Protein AF-A0A534PRB5-F1 (afdb_monomer_lite)

Radius of gyration: 43.29 Å; chains: 1; bounding box: 146×114×79 Å

Foldseek 3Di:
DDDDDDDDDDDDDDDDDDDDDDDDDPPDPPPPPPPPPVPVVVVVVPPPDDDDDDDDDDDDDDDDDDDDDDDDDDDDDDDDDDDDDDDDDDDDDDDDDYDDDDDDDDDDDPPPPPPPDPDDDDPVNVVVVVVVVVVVVVVVVVVVVVVVLVVVVVVVVVVQVQVQVQVQVQVLPDDQPPPVQDADPAADEALDPCDPVNVVVQAQDQAQAGPAAFCEKCAQLHDRYPHYNVQPPDNPTDDAQAQPVDDNNPRRQKMKTKGWHFYDNPPPPHGQWIKMKIWIWGQDVPRGIDIDIDIDIHGDPVVVPPD

pLDDT: mean 71.43, std 24.73, range [31.5, 97.88]

Structure (mmCIF, N/CA/C/O backbone):
data_AF-A0A534PRB5-F1
#
_entry.id   AF-A0A534PRB5-F1
#
loop_
_atom_site.group_PDB
_atom_site.id
_atom_site.type_symbol
_atom_site.label_atom_id
_atom_site.label_alt_id
_atom_site.label_comp_id
_atom_site.label_asym_id
_atom_site.label_entity_id
_atom_site.label_seq_id
_atom_site.pdbx_PDB_ins_code
_atom_site.Cartn_x
_atom_site.Cartn_y
_atom_site.Cartn_z
_atom_site.occupancy
_atom_site.B_iso_or_equiv
_atom_site.auth_seq_id
_atom_site.auth_comp_id
_atom_site.auth_asym_id
_atom_site.auth_atom_id
_atom_site.pdbx_PDB_model_num
ATOM 1 N N . MET A 1 1 ? 84.343 -44.669 -4.574 1.00 40.84 1 MET A N 1
ATOM 2 C CA . MET A 1 1 ? 85.413 -44.118 -5.435 1.00 40.84 1 MET A CA 1
ATOM 3 C C . MET A 1 1 ? 84.751 -42.981 -6.201 1.00 40.84 1 MET A C 1
ATOM 5 O O . MET A 1 1 ? 83.870 -43.270 -6.987 1.00 40.84 1 MET A O 1
ATOM 9 N N . GLY A 1 2 ? 84.822 -41.725 -5.754 1.00 37.50 2 GLY A N 1
ATOM 10 C CA . GLY A 1 2 ? 86.007 -40.855 -5.806 1.00 37.50 2 GLY A CA 1
ATOM 11 C C . GLY A 1 2 ? 86.160 -40.322 -7.241 1.00 37.50 2 GLY A C 1
ATOM 12 O O . GLY A 1 2 ? 86.054 -41.113 -8.161 1.00 37.50 2 GLY A O 1
ATOM 13 N N . ASN A 1 3 ? 86.429 -39.057 -7.542 1.00 40.78 3 ASN A N 1
ATOM 14 C CA . ASN A 1 3 ? 86.633 -37.830 -6.776 1.00 40.78 3 ASN A CA 1
ATOM 15 C C . ASN A 1 3 ? 86.879 -36.710 -7.825 1.00 40.78 3 ASN A C 1
ATOM 17 O O . ASN A 1 3 ? 87.288 -37.031 -8.938 1.00 40.78 3 ASN A O 1
ATOM 21 N N . GLY A 1 4 ? 86.773 -35.433 -7.437 1.00 38.66 4 GLY A N 1
ATOM 22 C CA . GLY A 1 4 ? 87.571 -34.334 -8.027 1.00 38.66 4 GLY A CA 1
ATOM 23 C C . GLY A 1 4 ? 86.819 -33.361 -8.953 1.00 38.66 4 GLY A C 1
ATOM 24 O O . GLY A 1 4 ? 86.456 -33.760 -10.050 1.00 38.66 4 GLY A O 1
ATOM 25 N N . ALA A 1 5 ? 86.438 -32.136 -8.542 1.00 44.56 5 ALA A N 1
ATOM 26 C CA . ALA A 1 5 ? 87.239 -30.955 -8.111 1.00 44.56 5 ALA A CA 1
ATOM 27 C C . ALA A 1 5 ? 87.803 -30.168 -9.321 1.00 44.56 5 ALA A C 1
ATOM 29 O O . ALA A 1 5 ? 88.123 -30.784 -10.325 1.00 44.56 5 ALA A O 1
ATOM 30 N N . ALA A 1 6 ? 87.969 -28.840 -9.370 1.00 42.41 6 ALA A N 1
ATOM 31 C CA . ALA A 1 6 ? 87.966 -27.683 -8.452 1.00 42.41 6 ALA A CA 1
ATOM 32 C C . ALA A 1 6 ? 87.686 -26.419 -9.335 1.00 42.41 6 ALA A C 1
ATOM 34 O O . ALA A 1 6 ? 87.624 -26.567 -10.550 1.00 42.41 6 ALA A O 1
ATOM 35 N N . ALA A 1 7 ? 87.488 -25.164 -8.908 1.00 39.62 7 ALA A N 1
ATOM 36 C CA . ALA A 1 7 ? 88.070 -24.315 -7.855 1.00 39.62 7 ALA A CA 1
ATOM 37 C C . ALA A 1 7 ? 87.118 -23.094 -7.640 1.00 39.62 7 ALA A C 1
ATOM 39 O O . ALA A 1 7 ? 86.468 -22.679 -8.594 1.00 39.62 7 ALA A O 1
ATOM 40 N N . ALA A 1 8 ? 86.813 -22.585 -6.433 1.00 40.75 8 ALA A N 1
ATOM 41 C CA . ALA A 1 8 ? 87.638 -21.810 -5.477 1.00 40.75 8 ALA A CA 1
ATOM 42 C C . ALA A 1 8 ? 88.211 -20.513 -6.115 1.00 40.75 8 ALA A C 1
ATOM 44 O O . ALA A 1 8 ? 88.755 -20.581 -7.205 1.00 40.75 8 ALA A O 1
ATOM 45 N N . ALA A 1 9 ? 88.162 -19.302 -5.544 1.00 38.66 9 ALA A N 1
ATOM 46 C CA . ALA A 1 9 ? 88.062 -18.859 -4.153 1.00 38.66 9 ALA A CA 1
ATOM 47 C C . ALA A 1 9 ? 87.754 -17.330 -4.113 1.00 38.66 9 ALA A C 1
ATOM 49 O O . ALA A 1 9 ? 88.022 -16.642 -5.094 1.00 38.66 9 ALA A O 1
ATOM 50 N N . LEU A 1 10 ? 87.092 -16.790 -3.078 1.00 37.06 10 LEU A N 1
ATOM 51 C CA . LEU A 1 10 ? 87.603 -15.855 -2.031 1.00 37.06 10 LEU A CA 1
ATOM 52 C C . LEU A 1 10 ? 86.533 -14.743 -1.897 1.00 37.06 10 LEU A C 1
ATOM 54 O O . LEU A 1 10 ? 86.002 -14.321 -2.912 1.00 37.06 10 LEU A O 1
ATOM 58 N N . GLY A 1 11 ? 86.120 -14.189 -0.760 1.00 33.03 11 GLY A N 1
ATOM 59 C CA . GLY A 1 11 ? 86.486 -14.285 0.647 1.00 33.03 11 GLY A CA 1
ATOM 60 C C . GLY A 1 11 ? 85.624 -13.248 1.404 1.00 33.03 11 GLY A C 1
ATOM 61 O O . GLY A 1 11 ? 85.372 -12.161 0.895 1.00 33.03 11 GLY A O 1
ATOM 62 N N . ASN A 1 12 ? 85.124 -13.651 2.572 1.00 41.66 12 ASN A N 1
ATOM 63 C CA . ASN A 1 12 ? 84.322 -12.935 3.593 1.00 41.66 12 ASN A CA 1
ATOM 64 C C . ASN A 1 12 ? 85.193 -11.839 4.312 1.00 41.66 12 ASN A C 1
ATOM 66 O O . ASN A 1 12 ? 86.354 -11.748 3.906 1.00 41.66 12 ASN A O 1
ATOM 70 N N . PRO A 1 13 ? 84.820 -11.098 5.402 1.00 56.91 13 PRO A N 1
ATOM 71 C CA . PRO A 1 13 ? 83.629 -11.159 6.280 1.00 56.91 13 PRO A CA 1
ATOM 72 C C . PRO A 1 13 ? 83.156 -9.811 6.941 1.00 56.91 13 PRO A C 1
ATOM 74 O O . PRO A 1 13 ? 83.664 -8.736 6.647 1.00 56.91 13 PRO A O 1
ATOM 77 N N . ASP A 1 14 ? 82.210 -9.935 7.891 1.00 35.91 14 ASP A N 1
ATOM 78 C CA . ASP A 1 14 ? 81.933 -9.078 9.074 1.00 35.91 14 ASP A CA 1
ATOM 79 C C . ASP A 1 14 ? 81.291 -7.679 8.886 1.00 35.91 14 ASP A C 1
ATOM 81 O O . ASP A 1 14 ? 81.707 -6.868 8.077 1.00 35.91 14 ASP A O 1
ATOM 85 N N . GLY A 1 15 ? 80.278 -7.249 9.647 1.00 34.03 15 GLY A N 1
ATOM 86 C CA . GLY A 1 15 ? 79.607 -7.844 10.794 1.00 34.03 15 GLY A CA 1
ATOM 87 C C . GLY A 1 15 ? 78.506 -6.926 11.363 1.00 34.03 15 GLY A C 1
ATOM 88 O O . GLY A 1 15 ? 78.489 -5.720 11.143 1.00 34.03 15 GLY A O 1
ATOM 89 N N . LEU A 1 16 ? 77.600 -7.555 12.121 1.00 38.25 16 LEU A N 1
ATOM 90 C CA . LEU A 1 16 ? 76.878 -7.053 13.304 1.00 38.25 16 LEU A CA 1
ATOM 91 C C . LEU A 1 16 ? 76.092 -5.722 13.223 1.00 38.25 16 LEU A C 1
ATOM 93 O O . LEU A 1 16 ? 76.673 -4.642 13.287 1.00 38.25 16 LEU A O 1
ATOM 97 N N . ARG A 1 17 ? 74.751 -5.818 13.339 1.00 34.03 17 ARG A N 1
ATOM 98 C CA . ARG A 1 17 ? 73.923 -5.255 14.447 1.00 34.03 17 ARG A CA 1
ATOM 99 C C . ARG A 1 17 ? 72.420 -5.209 14.095 1.00 34.03 17 ARG A C 1
ATOM 101 O O . ARG A 1 17 ? 71.970 -4.377 13.318 1.00 34.03 17 ARG A O 1
ATOM 108 N N . GLN A 1 18 ? 71.619 -6.045 14.757 1.00 39.28 18 GLN A N 1
ATOM 109 C CA . GLN A 1 18 ? 70.272 -5.661 15.232 1.00 39.28 18 GLN A CA 1
ATOM 110 C C . GLN A 1 18 ? 70.421 -5.100 16.671 1.00 39.28 18 GLN A C 1
ATOM 112 O O . GLN A 1 18 ? 71.518 -5.255 17.217 1.00 39.28 18 GLN A O 1
ATOM 117 N N . PRO A 1 19 ? 69.399 -4.547 17.374 1.00 48.34 19 PRO A N 1
ATOM 118 C CA . PRO A 1 19 ? 68.004 -4.212 17.018 1.00 48.34 19 PRO A CA 1
ATOM 119 C C . PRO A 1 19 ? 67.573 -2.785 17.476 1.00 48.34 19 PRO A C 1
ATOM 121 O O . PRO A 1 19 ? 68.224 -2.183 18.320 1.00 48.34 19 PRO A O 1
ATOM 124 N N . ALA A 1 20 ? 66.409 -2.268 17.045 1.00 35.00 20 ALA A N 1
ATOM 125 C CA . ALA A 1 20 ? 65.592 -1.369 17.888 1.00 35.00 20 ALA A CA 1
ATOM 126 C C . ALA A 1 20 ? 64.161 -1.160 17.360 1.00 35.00 20 ALA A C 1
ATOM 128 O O . ALA A 1 20 ? 63.924 -0.675 16.258 1.00 35.00 20 ALA A O 1
ATOM 129 N N . ARG A 1 21 ? 63.199 -1.465 18.233 1.00 41.38 21 ARG A N 1
ATOM 130 C CA . ARG A 1 21 ? 61.775 -1.122 18.148 1.00 41.38 21 ARG A CA 1
ATOM 131 C C . ARG A 1 21 ? 61.564 0.393 18.006 1.00 41.38 21 ARG A C 1
ATOM 133 O O . ARG A 1 21 ? 62.113 1.151 18.799 1.00 41.38 21 ARG A O 1
ATOM 140 N N . ARG A 1 22 ? 60.608 0.818 17.170 1.00 36.66 22 ARG A N 1
ATOM 141 C CA . ARG A 1 22 ? 59.835 2.054 17.405 1.00 36.66 22 ARG A CA 1
ATOM 142 C C . ARG A 1 22 ? 58.373 1.886 16.988 1.00 36.66 22 A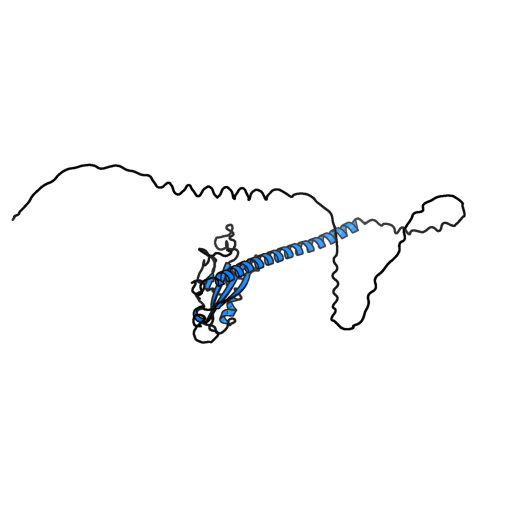RG A C 1
ATOM 144 O O . ARG A 1 22 ? 58.015 1.933 15.819 1.00 36.66 22 ARG A O 1
ATOM 151 N N . ARG A 1 23 ? 57.535 1.686 18.010 1.00 39.59 23 ARG A N 1
ATOM 152 C CA . ARG A 1 23 ? 56.103 2.008 18.003 1.00 39.59 23 ARG A CA 1
ATOM 153 C C . ARG A 1 23 ? 55.925 3.533 17.910 1.00 39.59 23 ARG A C 1
ATOM 155 O O . ARG A 1 23 ? 56.824 4.275 18.289 1.00 39.59 23 ARG A O 1
ATOM 162 N N . HIS A 1 24 ? 54.711 3.934 17.528 1.00 36.09 24 HIS A N 1
ATOM 163 C CA . HIS A 1 24 ? 54.133 5.287 17.484 1.00 36.09 24 HIS A CA 1
ATOM 164 C C . HIS A 1 24 ? 54.317 6.102 16.201 1.00 36.09 24 HIS A C 1
ATOM 166 O O . HIS A 1 24 ? 55.324 6.774 16.013 1.00 36.09 24 HIS A O 1
ATOM 172 N N . ARG A 1 25 ? 53.224 6.185 15.425 1.00 39.75 25 ARG A N 1
ATOM 173 C CA . ARG A 1 25 ? 52.500 7.443 15.132 1.00 39.75 25 ARG A CA 1
ATOM 174 C C . ARG A 1 25 ? 51.208 7.146 14.348 1.00 39.75 25 ARG A C 1
ATOM 176 O O . ARG A 1 25 ? 51.095 7.410 13.163 1.00 39.75 25 ARG A O 1
ATOM 183 N N . GLN A 1 26 ? 50.207 6.608 15.043 1.00 43.47 26 GLN A N 1
ATOM 184 C CA . GLN A 1 26 ? 48.806 6.593 14.597 1.00 43.47 26 GLN A CA 1
ATOM 185 C C . GLN A 1 26 ? 47.958 7.312 15.653 1.00 43.47 26 GLN A C 1
ATOM 187 O O . GLN A 1 26 ? 47.195 6.696 16.379 1.00 43.47 26 GLN A O 1
ATOM 192 N N . HIS A 1 27 ? 48.153 8.622 15.816 1.00 40.97 27 HIS A N 1
ATOM 193 C CA . HIS A 1 27 ? 47.364 9.428 16.757 1.00 40.97 27 HIS A CA 1
ATOM 194 C C . HIS A 1 27 ? 47.332 10.906 16.349 1.00 40.97 27 HIS A C 1
ATOM 196 O O . HIS A 1 27 ? 47.690 11.751 17.152 1.00 40.97 27 HIS A O 1
ATOM 202 N N . HIS A 1 28 ? 46.911 11.264 15.126 1.00 39.88 28 HIS A N 1
ATOM 203 C CA . HIS A 1 28 ? 46.661 12.691 14.829 1.00 39.88 28 HIS A CA 1
ATOM 204 C C . HIS A 1 28 ? 45.449 13.049 13.951 1.00 39.88 28 HIS A C 1
ATOM 206 O O . HIS A 1 28 ? 45.127 14.230 13.879 1.00 39.88 28 HIS A O 1
ATOM 212 N N . HIS A 1 29 ? 44.664 12.097 13.431 1.00 38.94 29 HIS A N 1
ATOM 213 C CA . HIS A 1 29 ? 43.419 12.434 12.706 1.00 38.94 29 HIS A CA 1
ATOM 214 C C . HIS A 1 29 ? 42.115 12.308 13.513 1.00 38.94 29 HIS A C 1
ATOM 216 O O . HIS A 1 29 ? 41.044 12.605 13.001 1.00 38.94 29 HIS A O 1
ATOM 222 N N . ARG A 1 30 ? 42.183 11.982 14.813 1.00 41.28 30 ARG A N 1
ATOM 223 C CA . ARG A 1 30 ? 41.004 11.776 15.684 1.00 41.28 30 ARG A CA 1
ATOM 224 C C . ARG A 1 30 ? 40.709 12.919 16.673 1.00 41.28 30 ARG A C 1
ATOM 226 O O . ARG A 1 30 ? 40.093 12.694 17.708 1.00 41.28 30 ARG A O 1
ATOM 233 N N . ARG A 1 31 ? 41.177 14.147 16.400 1.00 40.84 31 ARG A N 1
ATOM 234 C CA . ARG A 1 31 ? 41.024 15.308 17.313 1.00 40.84 31 ARG A CA 1
ATOM 235 C C . ARG A 1 31 ? 40.502 16.607 16.678 1.00 40.84 31 ARG A C 1
ATOM 237 O O . ARG A 1 31 ? 40.600 17.660 17.298 1.00 40.84 31 ARG A O 1
ATOM 244 N N . ARG A 1 32 ? 39.890 16.553 15.489 1.00 40.66 32 ARG A N 1
ATOM 245 C CA . ARG A 1 32 ? 39.179 17.712 14.897 1.00 40.66 32 ARG A CA 1
ATOM 246 C C . ARG A 1 32 ? 37.670 17.526 14.684 1.00 40.66 32 ARG A C 1
ATOM 248 O O . ARG A 1 32 ? 37.030 18.454 14.218 1.00 40.66 32 ARG A O 1
ATOM 255 N N . GLN A 1 33 ? 37.088 16.401 15.104 1.00 44.09 33 GLN A N 1
ATOM 256 C CA . GLN A 1 33 ? 35.641 16.138 14.975 1.00 44.09 33 GLN A CA 1
ATOM 257 C C . GLN A 1 33 ? 34.843 16.229 16.291 1.00 44.09 33 GLN A C 1
ATOM 259 O O . GLN A 1 33 ? 33.638 16.040 16.284 1.00 44.09 33 GLN A O 1
ATOM 264 N N . LEU A 1 34 ? 35.470 16.589 17.419 1.00 42.38 34 LEU A N 1
ATOM 265 C CA . LEU A 1 34 ? 34.810 16.673 18.738 1.00 42.38 34 LEU A CA 1
ATOM 266 C C . LEU A 1 34 ? 34.556 18.116 19.216 1.00 42.38 34 LEU A C 1
ATOM 268 O O . LEU A 1 34 ? 34.640 18.407 20.406 1.00 42.38 34 LEU A O 1
ATOM 272 N N . ARG A 1 35 ? 34.284 19.054 18.299 1.00 41.66 35 ARG A N 1
ATOM 273 C CA . ARG A 1 35 ? 33.905 20.439 18.661 1.00 41.66 35 ARG A CA 1
ATOM 274 C C . ARG A 1 35 ? 32.643 20.976 17.979 1.00 41.66 35 ARG A C 1
ATOM 276 O O . ARG A 1 35 ? 32.218 22.070 18.324 1.00 41.66 35 ARG A O 1
ATOM 283 N N . SER A 1 36 ? 32.000 20.214 17.095 1.00 42.56 36 SER A N 1
ATOM 284 C CA . SER A 1 36 ? 30.723 20.602 16.472 1.00 42.56 36 SER A CA 1
ATOM 285 C C . SER A 1 36 ? 29.482 20.028 17.171 1.00 42.56 36 SER A C 1
ATOM 287 O O . SER A 1 36 ? 28.388 20.530 16.943 1.00 42.56 36 SER A O 1
ATOM 289 N N . GLU A 1 37 ? 29.621 19.049 18.072 1.00 44.31 37 GLU A N 1
ATOM 290 C CA . GLU A 1 37 ? 28.471 18.421 18.755 1.00 44.31 37 GLU A CA 1
ATOM 291 C C . GLU A 1 37 ? 28.030 19.105 20.062 1.00 44.31 37 GLU A C 1
ATOM 293 O O . GLU A 1 37 ? 26.973 18.789 20.602 1.00 44.31 37 GLU A O 1
ATOM 298 N N . LEU A 1 38 ? 28.777 20.091 20.568 1.00 46.22 38 LEU A N 1
ATOM 299 C CA . LEU A 1 38 ? 28.442 20.757 21.838 1.00 46.22 38 LEU A CA 1
ATOM 300 C C . LEU A 1 38 ? 27.585 22.025 21.694 1.00 46.22 38 LEU A C 1
ATOM 302 O O . LEU A 1 38 ? 27.033 22.481 22.691 1.00 46.22 38 LEU A O 1
ATOM 306 N N . HIS A 1 39 ? 27.394 22.562 20.484 1.00 42.25 39 HIS A N 1
ATOM 307 C CA . HIS A 1 39 ? 26.518 23.727 20.272 1.00 42.25 39 HIS A CA 1
ATOM 308 C C . HIS A 1 39 ? 25.065 23.371 19.921 1.00 42.25 39 HIS A C 1
ATOM 310 O O . HIS A 1 39 ? 24.172 24.187 20.134 1.00 42.25 39 HIS A O 1
ATOM 316 N N . LEU A 1 40 ? 24.785 22.145 19.468 1.00 37.84 40 LEU A N 1
ATOM 317 C CA . LEU A 1 40 ? 23.425 21.729 19.091 1.00 37.84 40 LEU A CA 1
ATOM 318 C C . LEU A 1 40 ? 22.604 21.182 20.274 1.00 37.84 40 LEU A C 1
ATOM 320 O O . LEU A 1 40 ? 21.380 21.292 20.283 1.00 37.84 40 LEU A O 1
ATOM 324 N N . LEU A 1 41 ? 23.267 20.706 21.334 1.00 39.91 41 LEU A N 1
ATOM 325 C CA . LEU A 1 41 ? 22.613 20.279 22.580 1.00 39.91 41 LEU A CA 1
ATOM 326 C C . LEU A 1 41 ? 22.256 21.440 23.527 1.00 39.91 41 LEU A C 1
ATOM 328 O O . LEU A 1 41 ? 21.487 21.245 24.470 1.00 39.91 41 LEU A O 1
ATOM 332 N N . GLN A 1 42 ? 22.760 22.654 23.274 1.00 43.94 42 GLN A N 1
ATOM 333 C CA . GLN A 1 42 ? 22.360 23.861 24.010 1.00 43.94 42 GLN A CA 1
ATOM 334 C C . GLN A 1 42 ? 21.100 24.533 23.441 1.00 43.94 42 GLN A C 1
ATOM 336 O O . GLN A 1 42 ? 20.397 25.209 24.188 1.00 43.94 42 GLN A O 1
ATOM 341 N N . LEU A 1 43 ? 20.754 24.293 22.171 1.00 42.62 43 LEU A N 1
ATOM 342 C CA . LEU A 1 43 ? 19.553 24.861 21.539 1.00 42.62 43 LEU A CA 1
ATOM 343 C C . LEU A 1 43 ? 18.295 23.991 21.698 1.00 42.62 43 LEU A C 1
ATOM 345 O O . LEU A 1 43 ? 17.189 24.518 21.700 1.00 42.62 43 LEU A O 1
ATOM 349 N N . LEU A 1 44 ? 18.441 22.687 21.950 1.00 41.78 44 LEU A N 1
ATOM 350 C CA . LEU A 1 44 ? 17.313 21.777 22.215 1.00 41.78 44 LEU A CA 1
ATOM 351 C C . LEU A 1 44 ? 16.884 21.707 23.693 1.00 41.78 44 LEU A C 1
ATOM 353 O O . LEU A 1 44 ? 15.937 21.000 24.029 1.00 41.78 44 LEU A O 1
ATOM 357 N N . ARG A 1 45 ? 17.541 22.459 24.590 1.00 42.75 45 ARG A N 1
ATOM 358 C CA . ARG A 1 45 ? 17.225 22.491 26.034 1.00 42.75 45 ARG A CA 1
ATOM 359 C C . ARG A 1 45 ? 16.466 23.740 26.499 1.00 42.75 45 ARG A C 1
ATOM 361 O O . ARG A 1 45 ? 16.216 23.873 27.695 1.00 42.75 45 ARG A O 1
ATOM 368 N N . LEU A 1 46 ? 16.080 24.628 25.578 1.00 40.97 46 LEU A N 1
ATOM 369 C CA . LEU A 1 46 ? 15.387 25.892 25.879 1.00 40.97 46 LEU A CA 1
ATOM 370 C C . LEU A 1 46 ? 13.891 25.924 25.506 1.00 40.97 46 LEU A C 1
ATOM 372 O O . LEU A 1 46 ? 13.197 26.846 25.912 1.00 40.97 46 LEU A O 1
ATOM 376 N N . GLU A 1 47 ? 13.354 24.881 24.872 1.00 40.88 47 GLU A N 1
ATOM 377 C CA . GLU A 1 47 ? 11.924 24.754 24.506 1.00 40.88 47 GLU A CA 1
ATOM 378 C C . GLU A 1 47 ? 11.127 23.868 25.494 1.00 40.88 47 GLU A C 1
ATOM 380 O O . GLU A 1 47 ? 10.153 23.210 25.142 1.00 40.88 47 GLU A O 1
ATOM 385 N N . GLN A 1 48 ? 11.542 23.799 26.767 1.00 44.88 48 GLN A N 1
ATOM 386 C CA . GLN A 1 48 ? 10.835 23.007 27.797 1.00 44.88 48 GLN A CA 1
ATOM 387 C C . GLN A 1 48 ? 10.451 23.767 29.065 1.00 44.88 48 GLN A C 1
ATOM 389 O O . GLN A 1 48 ? 10.070 23.176 30.078 1.00 44.88 48 GLN A O 1
ATOM 394 N N . ARG A 1 49 ? 10.477 25.096 29.030 1.00 43.88 49 ARG A N 1
ATOM 395 C CA . ARG A 1 49 ? 9.896 25.901 30.101 1.00 43.88 49 ARG A CA 1
ATOM 396 C C . ARG A 1 49 ? 9.177 27.071 29.471 1.00 43.88 49 ARG A C 1
ATOM 398 O O . ARG A 1 49 ? 9.844 28.005 29.060 1.00 43.88 49 ARG A O 1
ATOM 405 N N . HIS A 1 50 ? 7.853 26.987 29.388 1.00 39.56 50 HIS A N 1
ATOM 406 C CA . HIS A 1 50 ? 6.882 27.975 29.876 1.00 39.56 50 HIS A CA 1
ATOM 407 C C . HIS A 1 50 ? 5.473 27.524 29.461 1.00 39.56 50 HIS A C 1
ATOM 409 O O . HIS A 1 50 ? 5.236 27.205 28.304 1.00 39.56 50 HIS A O 1
ATOM 415 N N . GLY A 1 51 ? 4.532 27.507 30.412 1.00 32.12 51 GLY A N 1
ATOM 416 C CA . GLY A 1 51 ? 3.104 27.460 30.081 1.00 32.12 51 GLY A CA 1
ATOM 417 C C . GLY A 1 51 ? 2.252 26.428 30.818 1.00 32.12 51 GLY A C 1
ATOM 418 O O . GLY A 1 51 ? 1.519 25.675 30.187 1.00 32.12 51 GLY A O 1
ATOM 419 N N . ARG A 1 52 ? 2.262 26.420 32.158 1.00 39.19 52 ARG A N 1
ATOM 420 C CA . ARG A 1 52 ? 1.102 25.949 32.932 1.00 39.19 52 ARG A CA 1
ATOM 421 C C . ARG A 1 52 ? 0.507 27.112 33.720 1.00 39.19 52 ARG A C 1
ATOM 423 O O . ARG A 1 52 ? 1.198 27.675 34.562 1.00 39.19 52 ARG A O 1
ATOM 430 N N . ARG A 1 53 ? -0.802 27.306 33.494 1.00 34.81 53 ARG A N 1
ATOM 431 C CA . ARG A 1 53 ? -1.863 27.927 34.322 1.00 34.81 53 ARG A CA 1
ATOM 432 C C . ARG A 1 53 ? -2.482 29.178 33.686 1.00 34.81 53 ARG A C 1
ATOM 434 O O . ARG A 1 53 ? -1.902 30.249 33.740 1.00 34.81 53 ARG A O 1
ATOM 441 N N . HIS A 1 54 ? -3.713 29.059 33.187 1.00 35.06 54 HIS A N 1
ATOM 442 C CA . HIS A 1 54 ? -4.893 29.391 33.991 1.00 35.06 54 HIS A CA 1
ATOM 443 C C . HIS A 1 54 ? -6.188 28.841 33.368 1.00 35.06 54 HIS A C 1
ATOM 445 O O . HIS A 1 54 ? -6.313 28.662 32.162 1.00 35.06 54 HIS A O 1
ATOM 451 N N . LEU A 1 55 ? -7.103 28.499 34.269 1.00 32.66 55 LEU A N 1
ATOM 452 C CA . LEU A 1 55 ? -8.390 27.833 34.103 1.00 32.66 55 LEU A CA 1
ATOM 453 C C . LEU A 1 55 ? -9.524 28.836 33.800 1.00 32.66 55 LEU A C 1
ATOM 455 O O . LEU A 1 55 ? -9.506 29.945 34.321 1.00 32.66 55 LEU A O 1
ATOM 459 N N . LEU A 1 56 ? -10.546 28.327 33.096 1.00 37.22 56 LEU A N 1
ATOM 460 C CA . LEU A 1 56 ? -11.977 28.701 33.101 1.00 37.22 56 LEU A CA 1
ATOM 461 C C . LEU A 1 56 ? -12.417 30.025 32.443 1.00 37.22 56 LEU A C 1
ATOM 463 O O . LEU A 1 56 ? -12.240 31.109 32.980 1.00 37.22 56 LEU A O 1
ATOM 467 N N . SER A 1 57 ? -13.221 29.911 31.381 1.00 34.75 57 SER A N 1
ATOM 468 C CA . SER A 1 57 ? -14.653 30.257 31.459 1.00 34.75 57 SER A CA 1
ATOM 469 C C . SER A 1 57 ? -15.417 29.768 30.220 1.00 34.75 57 SER A C 1
ATOM 471 O O . SER A 1 57 ? -14.902 29.736 29.104 1.00 34.75 57 SER A O 1
ATOM 473 N N . LEU A 1 58 ? -16.644 29.303 30.461 1.00 39.16 58 LEU A N 1
ATOM 474 C CA . LEU A 1 58 ? -17.570 28.752 29.478 1.00 39.16 58 LEU A CA 1
ATOM 475 C C . LEU A 1 58 ? -18.061 29.813 28.482 1.00 39.16 58 LEU A C 1
ATOM 477 O O . LEU A 1 58 ? -18.424 30.918 28.869 1.00 39.16 58 LEU A O 1
ATOM 481 N N . GLY A 1 59 ? -18.219 29.408 27.220 1.00 31.83 59 GLY A N 1
ATOM 482 C CA . GLY A 1 59 ? -18.882 30.195 26.180 1.00 31.83 59 GLY A CA 1
ATOM 483 C C . GLY A 1 59 ? -19.530 29.298 25.131 1.00 31.83 59 GLY A C 1
ATOM 484 O O . GLY A 1 59 ? -19.005 29.107 24.040 1.00 31.83 59 GLY A O 1
ATOM 485 N N . ARG A 1 60 ? -20.675 28.715 25.485 1.00 38.50 60 ARG A N 1
ATOM 486 C CA . ARG A 1 60 ? -21.533 27.887 24.628 1.00 38.50 60 ARG A CA 1
ATOM 487 C C . ARG A 1 60 ? -22.094 28.759 23.489 1.00 38.50 60 ARG A C 1
ATOM 489 O O . ARG A 1 60 ? -22.953 29.600 23.739 1.00 38.50 60 ARG A O 1
ATOM 496 N N . ARG A 1 61 ? -21.650 28.565 22.241 1.00 35.88 61 ARG A N 1
ATOM 497 C CA . ARG A 1 61 ? -22.363 29.061 21.047 1.00 35.88 61 ARG A CA 1
ATOM 498 C C . ARG A 1 61 ? -22.679 27.912 20.104 1.00 35.88 61 ARG A C 1
ATOM 500 O O . ARG A 1 61 ? -21.810 27.334 19.463 1.00 35.88 61 ARG A O 1
ATOM 507 N N . VAL A 1 62 ? -23.968 27.601 20.076 1.00 38.50 62 VAL A N 1
ATOM 508 C CA . VAL A 1 62 ? -24.636 26.707 19.139 1.00 38.50 62 VAL A CA 1
ATOM 509 C C . VAL A 1 62 ? -24.613 27.362 17.758 1.00 38.50 62 VAL A C 1
ATOM 511 O O . VAL A 1 62 ? -25.143 28.457 17.586 1.00 38.50 62 VAL A O 1
ATOM 514 N N . VAL A 1 63 ? -24.001 26.696 16.780 1.00 40.69 63 VAL A N 1
ATOM 515 C CA . VAL A 1 63 ? -24.091 27.056 15.360 1.00 40.69 63 VAL A CA 1
ATOM 516 C C . VAL A 1 63 ? -25.109 26.116 14.722 1.00 40.69 63 VAL A C 1
ATOM 518 O O . VAL A 1 63 ? -24.813 24.955 14.449 1.00 40.69 63 VAL A O 1
ATOM 521 N N . GLN A 1 64 ? -26.333 26.603 14.514 1.00 39.69 64 GLN A N 1
ATOM 522 C CA . GLN A 1 64 ? -27.329 25.930 13.684 1.00 39.69 64 GLN A CA 1
ATOM 523 C C . GLN A 1 64 ? -27.018 26.205 12.209 1.00 39.69 64 GLN A C 1
ATOM 525 O O . GLN A 1 64 ? -27.111 27.338 11.742 1.00 39.69 64 GLN A O 1
ATOM 530 N N . ARG A 1 65 ? -26.678 25.150 11.461 1.00 32.72 65 ARG A N 1
ATOM 531 C CA . ARG A 1 65 ? -26.760 25.142 9.997 1.00 32.72 65 ARG A CA 1
ATOM 532 C C . ARG A 1 65 ? -28.228 24.999 9.598 1.00 32.72 65 ARG A C 1
ATOM 534 O O . ARG A 1 65 ? -28.844 23.982 9.906 1.00 32.72 65 ARG A O 1
ATOM 541 N N . ARG A 1 66 ? -28.759 25.974 8.861 1.00 35.59 66 ARG A N 1
ATOM 542 C CA . ARG A 1 66 ? -29.893 25.755 7.959 1.00 35.59 66 ARG A CA 1
ATOM 543 C C . ARG A 1 66 ? -29.395 25.814 6.524 1.00 35.59 66 ARG A C 1
ATOM 545 O O . ARG A 1 66 ? -28.787 26.786 6.092 1.00 35.59 66 ARG A O 1
ATOM 552 N N . THR A 1 67 ? -29.638 24.712 5.839 1.00 36.34 67 THR A N 1
ATOM 553 C CA . THR A 1 67 ? -29.580 24.522 4.399 1.00 36.34 67 THR A CA 1
ATOM 554 C C . THR A 1 67 ? -30.660 25.362 3.720 1.00 36.34 67 THR A C 1
ATOM 556 O O . THR A 1 67 ? -31.812 25.357 4.147 1.00 36.34 67 THR A O 1
ATOM 559 N N . ALA A 1 68 ? -30.306 26.044 2.634 1.00 36.66 68 ALA A N 1
ATOM 560 C CA . ALA A 1 68 ? -31.267 26.469 1.626 1.00 36.66 68 ALA A CA 1
ATOM 561 C C . ALA A 1 68 ? -30.586 26.459 0.255 1.00 36.66 68 ALA A C 1
ATOM 563 O O . ALA A 1 68 ? -29.626 27.184 0.000 1.00 36.66 68 ALA A O 1
ATOM 564 N N . HIS A 1 69 ? -31.087 25.570 -0.596 1.00 38.06 69 HIS A N 1
ATOM 565 C CA . HIS A 1 69 ? -30.891 25.566 -2.034 1.00 38.06 69 HIS A CA 1
ATOM 566 C C . HIS A 1 69 ? -31.381 26.884 -2.637 1.00 38.06 69 HIS A C 1
ATOM 568 O O . HIS A 1 69 ? -32.504 27.272 -2.343 1.00 38.06 69 HIS A O 1
ATOM 574 N N . HIS A 1 70 ? -30.632 27.479 -3.568 1.00 33.16 70 HIS A N 1
ATOM 575 C CA . HIS A 1 70 ? -31.236 28.265 -4.646 1.00 33.16 70 HIS A CA 1
ATOM 576 C C . HIS A 1 70 ? -30.424 28.163 -5.941 1.00 33.16 70 HIS A C 1
ATOM 578 O O . HIS A 1 70 ? -29.233 28.461 -5.994 1.00 33.16 70 HIS A O 1
ATOM 584 N N . ARG A 1 71 ? -31.124 27.707 -6.984 1.00 33.09 71 ARG A N 1
ATOM 585 C CA . ARG A 1 71 ? -30.795 27.857 -8.404 1.00 33.09 71 ARG A CA 1
ATOM 586 C C . ARG A 1 71 ? -31.424 29.167 -8.944 1.00 33.09 71 ARG A C 1
ATOM 588 O O . ARG A 1 71 ? -32.238 29.762 -8.241 1.00 33.09 71 ARG A O 1
ATOM 595 N N . PRO A 1 72 ? -31.023 29.629 -10.143 1.00 57.25 72 PRO A N 1
ATOM 596 C CA . PRO A 1 72 ? -30.876 31.048 -10.479 1.00 57.25 72 PRO A CA 1
ATOM 597 C C . PRO A 1 72 ? -31.957 31.592 -11.430 1.00 57.25 72 PRO A C 1
ATOM 599 O O . PRO A 1 72 ? -32.623 30.817 -12.104 1.00 57.25 72 PRO A O 1
ATOM 602 N N . ALA A 1 73 ? -32.045 32.923 -11.549 1.00 35.69 73 ALA A N 1
ATOM 603 C CA . ALA A 1 73 ? -32.493 33.692 -12.729 1.00 35.69 73 ALA A CA 1
ATOM 604 C C . ALA A 1 73 ? -32.363 35.195 -12.378 1.00 35.69 73 ALA A C 1
ATOM 606 O O . ALA A 1 73 ? -32.830 35.615 -11.330 1.00 35.69 73 ALA A O 1
ATOM 607 N N . ALA A 1 74 ? -31.516 35.992 -13.033 1.00 33.84 74 ALA A N 1
ATOM 608 C CA . ALA A 1 74 ? -31.635 36.574 -14.375 1.00 33.84 74 ALA A CA 1
ATOM 609 C C . ALA A 1 74 ? -32.421 37.910 -14.422 1.00 33.84 74 ALA A C 1
ATOM 611 O O . ALA A 1 74 ? -33.627 37.938 -14.236 1.00 33.84 74 ALA A O 1
ATOM 612 N N . ARG A 1 75 ? -31.676 38.958 -14.827 1.00 31.50 75 ARG A N 1
ATOM 613 C CA . ARG A 1 75 ? -32.049 40.121 -15.670 1.00 31.50 75 ARG A CA 1
ATOM 614 C C . ARG A 1 75 ? -32.965 41.230 -15.114 1.00 31.50 75 ARG A C 1
ATOM 616 O O . ARG A 1 75 ? -34.164 41.050 -15.009 1.00 31.50 75 ARG A O 1
ATOM 623 N N . HIS A 1 76 ? -32.381 42.426 -14.942 1.00 36.06 76 HIS A N 1
ATOM 624 C CA . HIS A 1 76 ? -32.630 43.704 -15.666 1.00 36.06 76 HIS A CA 1
ATOM 625 C C . HIS A 1 76 ? -32.076 44.862 -14.804 1.00 36.06 76 HIS A C 1
ATOM 627 O O . HIS A 1 76 ? -32.373 44.936 -13.623 1.00 36.06 76 HIS A O 1
ATOM 633 N N . ALA A 1 77 ? -31.071 45.637 -15.225 1.00 32.84 77 ALA A N 1
ATOM 634 C CA . ALA A 1 77 ? -31.007 46.643 -16.297 1.00 32.84 77 ALA A CA 1
ATOM 635 C C . ALA A 1 77 ? -31.660 47.993 -15.927 1.00 32.84 77 ALA A C 1
ATOM 637 O O . ALA A 1 77 ? -32.873 48.098 -15.803 1.00 32.84 77 ALA A O 1
ATOM 638 N N . GLY A 1 78 ? -30.808 49.025 -15.867 1.00 32.75 78 GLY A N 1
ATOM 639 C CA . GLY A 1 78 ? -31.153 50.450 -15.821 1.00 32.75 78 GLY A CA 1
ATOM 640 C C . GLY A 1 78 ? -31.098 51.062 -14.415 1.00 32.75 78 GLY A C 1
ATOM 641 O O . GLY A 1 78 ? -31.393 50.398 -13.439 1.00 32.75 78 GLY A O 1
ATOM 642 N N . ARG A 1 79 ? -30.748 52.327 -14.198 1.00 33.72 79 ARG A N 1
ATOM 643 C CA . ARG A 1 79 ? -30.309 53.419 -15.070 1.00 33.72 79 ARG A CA 1
ATOM 644 C C . ARG A 1 79 ? -30.023 54.608 -14.130 1.00 33.72 79 ARG A C 1
ATOM 646 O O . ARG A 1 79 ? -30.868 54.921 -13.310 1.00 33.72 79 ARG A O 1
ATOM 653 N N . LEU A 1 80 ? -28.872 55.254 -14.328 1.00 38.78 80 LEU A N 1
ATOM 654 C CA . LEU A 1 80 ? -28.541 56.667 -14.065 1.00 38.78 80 LEU A CA 1
ATOM 655 C C . LEU A 1 80 ? -28.580 57.287 -12.643 1.00 38.78 80 LEU A C 1
ATOM 657 O O . LEU A 1 80 ? -29.541 57.215 -11.894 1.00 38.78 80 LEU A O 1
ATOM 661 N N . GLU A 1 81 ? -27.516 58.076 -12.444 1.00 40.19 81 GLU A N 1
ATOM 662 C CA . GLU A 1 81 ? -27.463 59.414 -11.829 1.00 40.19 81 GLU A CA 1
ATOM 663 C C . GLU A 1 81 ? -27.068 59.616 -10.352 1.00 40.19 81 GLU A C 1
ATOM 665 O O . GLU A 1 81 ? -27.837 59.520 -9.404 1.00 40.19 81 GLU A O 1
ATOM 670 N N . ARG A 1 82 ? -25.798 60.034 -10.217 1.00 39.62 82 ARG A N 1
ATOM 671 C CA . ARG A 1 82 ? -25.305 61.219 -9.489 1.00 39.62 82 ARG A CA 1
ATOM 672 C C . ARG A 1 82 ? -26.369 62.051 -8.748 1.00 39.62 82 ARG A C 1
ATOM 674 O O . ARG A 1 82 ? -27.219 62.648 -9.392 1.00 39.62 82 ARG A O 1
ATOM 681 N N . ARG A 1 83 ? -26.090 62.373 -7.477 1.00 40.25 83 ARG A N 1
ATOM 682 C CA . ARG A 1 83 ? -25.938 63.769 -7.008 1.00 40.25 83 ARG A CA 1
ATOM 683 C C . ARG A 1 83 ? -25.321 63.834 -5.609 1.00 40.25 83 ARG A C 1
ATOM 685 O O . ARG A 1 83 ? -25.646 63.060 -4.718 1.00 40.25 83 ARG A O 1
ATOM 692 N N . ARG A 1 84 ? -24.379 64.767 -5.468 1.00 39.19 84 ARG A N 1
ATOM 693 C CA . ARG A 1 84 ? -23.767 65.204 -4.212 1.00 39.19 84 ARG A CA 1
ATOM 694 C C . ARG A 1 84 ? -24.729 66.136 -3.460 1.00 39.19 84 ARG A C 1
ATOM 696 O O . ARG A 1 84 ? -25.543 66.799 -4.098 1.00 39.19 84 ARG A O 1
ATOM 703 N N . SER A 1 85 ? -24.465 66.254 -2.156 1.00 34.84 85 SER A N 1
ATOM 704 C CA . SER A 1 85 ? -24.484 67.491 -1.351 1.00 34.84 85 SER A CA 1
ATOM 705 C C . SER A 1 85 ? -25.499 67.559 -0.202 1.00 34.84 85 SER A C 1
ATOM 707 O O . SER A 1 85 ? -26.699 67.623 -0.412 1.00 34.84 85 SER A O 1
ATOM 709 N N . ALA A 1 86 ? -24.903 67.696 0.988 1.00 37.09 86 ALA A N 1
ATOM 710 C CA . ALA A 1 86 ? -25.212 68.660 2.044 1.00 37.09 86 ALA A CA 1
ATOM 711 C C . ALA A 1 86 ? -26.437 68.475 2.970 1.00 37.09 86 ALA A C 1
ATOM 713 O O . ALA A 1 86 ? -27.588 68.440 2.563 1.00 37.09 86 ALA A O 1
ATOM 714 N N . GLU A 1 87 ? -26.090 68.573 4.260 1.00 37.19 87 GLU A N 1
ATOM 715 C CA . GLU A 1 87 ? -26.746 69.358 5.316 1.00 37.19 87 GLU A CA 1
ATOM 716 C C . GLU A 1 87 ? -27.568 68.685 6.439 1.00 37.19 87 GLU A C 1
ATOM 718 O O . GLU A 1 87 ? -28.606 68.068 6.242 1.00 37.19 87 GLU A O 1
ATOM 723 N N . ARG A 1 88 ? -27.108 69.040 7.658 1.00 37.12 88 ARG A N 1
ATOM 724 C CA . ARG A 1 88 ? -27.836 69.381 8.902 1.00 37.12 88 ARG A CA 1
ATOM 725 C C . ARG A 1 88 ? -28.058 68.317 9.990 1.00 37.12 88 ARG A C 1
ATOM 727 O O . ARG A 1 88 ? -29.031 67.586 10.032 1.00 37.12 88 ARG A O 1
ATOM 734 N N . HIS A 1 89 ? -27.165 68.403 10.985 1.00 38.50 89 HIS A N 1
ATOM 735 C CA . HIS A 1 89 ? -27.420 68.774 12.393 1.00 38.50 89 HIS A CA 1
ATOM 736 C C . HIS A 1 89 ? -28.788 68.476 13.047 1.00 38.50 89 HIS A C 1
ATOM 738 O O . HIS A 1 89 ? -29.786 69.083 12.676 1.00 38.50 89 HIS A O 1
ATOM 744 N N . ARG A 1 90 ? -28.747 67.814 14.221 1.00 44.34 90 ARG A N 1
ATOM 745 C CA . ARG A 1 90 ? -29.141 68.336 15.569 1.00 44.34 90 ARG A CA 1
ATOM 746 C C . ARG A 1 90 ? -29.036 67.203 16.611 1.00 44.34 90 ARG A C 1
ATOM 748 O O . ARG A 1 90 ? -29.695 66.186 16.489 1.00 44.34 90 ARG A O 1
ATOM 755 N N . ARG A 1 91 ? -28.042 67.224 17.510 1.00 40.88 91 ARG A N 1
ATOM 756 C CA . ARG A 1 91 ? -28.052 67.778 18.889 1.00 40.88 91 ARG A CA 1
ATOM 757 C C . ARG A 1 91 ? -29.157 67.225 19.805 1.00 40.88 91 ARG A C 1
ATOM 759 O O . ARG A 1 91 ? -30.279 67.714 19.791 1.00 40.88 91 ARG A O 1
ATOM 766 N N . LEU A 1 92 ? -28.756 66.320 20.700 1.00 42.41 92 LEU A N 1
ATOM 767 C CA . LEU A 1 92 ? -29.453 65.975 21.940 1.00 42.41 92 LEU A CA 1
ATOM 768 C C . LEU A 1 92 ? -28.918 66.858 23.080 1.00 42.41 92 LEU A C 1
ATOM 770 O O . LEU A 1 92 ? -27.706 66.960 23.275 1.00 42.41 92 LEU A O 1
ATOM 774 N N . ARG A 1 93 ? -29.813 67.494 23.842 1.00 42.69 93 ARG A N 1
ATOM 775 C CA . ARG A 1 93 ? -29.501 68.077 25.154 1.00 42.69 93 ARG A CA 1
ATOM 776 C C . ARG A 1 93 ? -30.543 67.657 26.185 1.00 42.69 93 ARG A C 1
ATOM 778 O O . ARG A 1 93 ? -31.737 67.622 25.917 1.00 42.69 93 ARG A O 1
ATOM 785 N N . HIS A 1 94 ? -30.001 67.381 27.366 1.00 49.06 94 HIS A N 1
ATOM 786 C CA . HIS A 1 94 ? -30.618 67.121 28.658 1.00 49.06 94 HIS A CA 1
ATOM 787 C C . HIS A 1 94 ? -31.865 67.939 29.001 1.00 49.06 94 HIS A C 1
ATOM 789 O O . HIS A 1 94 ? -31.909 69.142 28.750 1.00 49.06 94 HIS A O 1
ATOM 795 N N . ARG A 1 95 ? -32.724 67.340 29.836 1.00 40.09 95 ARG A N 1
ATOM 796 C CA . ARG A 1 95 ? -33.271 68.023 31.018 1.00 40.09 95 ARG A CA 1
ATOM 797 C C . ARG A 1 95 ? -33.712 67.026 32.097 1.00 40.09 95 ARG A C 1
ATOM 799 O O . ARG A 1 95 ? -34.639 66.252 31.912 1.00 40.09 95 ARG A O 1
ATOM 806 N N . ARG A 1 96 ? -33.042 67.088 33.252 1.00 46.34 96 ARG A N 1
ATOM 807 C CA . ARG A 1 96 ? -33.612 66.748 34.566 1.00 46.34 96 ARG A CA 1
ATOM 808 C C . ARG A 1 96 ? -34.298 68.006 35.110 1.00 46.34 96 ARG A C 1
ATOM 810 O O . ARG A 1 96 ? -33.726 69.080 34.933 1.00 46.34 96 ARG A O 1
ATOM 817 N N . ARG A 1 97 ? -35.413 67.864 35.844 1.00 46.38 97 ARG A N 1
ATOM 818 C CA . ARG A 1 97 ? -35.609 68.374 37.227 1.00 46.38 97 ARG A CA 1
ATOM 819 C C . ARG A 1 97 ? -37.055 68.181 37.746 1.00 46.38 97 ARG A C 1
ATOM 821 O O . ARG A 1 97 ? -37.999 68.659 37.147 1.00 46.38 97 ARG A O 1
ATOM 828 N N . HIS A 1 98 ? -37.118 67.534 38.916 1.00 45.22 98 HIS A N 1
ATOM 829 C CA . HIS A 1 98 ? -37.828 67.869 40.168 1.00 45.22 98 HIS A CA 1
ATOM 830 C C . HIS A 1 98 ? -39.364 68.049 40.306 1.00 45.22 98 HIS A C 1
ATOM 832 O O . HIS A 1 98 ? -39.925 69.042 39.878 1.00 45.22 98 HIS A O 1
ATOM 838 N N . ARG A 1 99 ? -39.888 67.206 41.225 1.00 45.59 99 ARG A N 1
ATOM 839 C CA . ARG A 1 99 ? -40.591 67.478 42.515 1.00 45.59 99 ARG A CA 1
ATOM 840 C C . ARG A 1 99 ? -42.098 67.828 42.574 1.00 45.59 99 ARG A C 1
ATOM 842 O O . ARG A 1 99 ? -42.523 68.866 42.100 1.00 45.59 99 ARG A O 1
ATOM 849 N N . ARG A 1 100 ? -42.727 67.071 43.501 1.00 43.72 100 ARG A N 1
ATOM 850 C CA . ARG A 1 100 ? -43.746 67.389 44.542 1.00 43.72 100 ARG A CA 1
ATOM 851 C C . ARG A 1 100 ? -45.244 67.136 44.253 1.00 43.72 100 ARG A C 1
ATOM 853 O O . ARG A 1 100 ? -45.889 67.911 43.576 1.00 43.72 100 ARG A O 1
ATOM 860 N N . ARG A 1 101 ? -45.751 66.113 44.971 1.00 43.34 101 ARG A N 1
ATOM 861 C CA . ARG A 1 101 ? -46.812 66.123 46.014 1.00 43.34 101 ARG A CA 1
ATOM 862 C C . ARG A 1 101 ? -48.228 66.591 45.617 1.00 43.34 101 ARG A C 1
ATOM 864 O O . ARG A 1 101 ? -48.449 67.778 45.438 1.00 43.34 101 ARG A O 1
ATOM 871 N N . GLY A 1 102 ? -49.191 65.669 45.693 1.00 39.41 102 GLY A N 1
ATOM 872 C CA . GLY A 1 102 ? -50.632 65.944 45.783 1.00 39.41 102 GLY A CA 1
ATOM 873 C C . GLY A 1 102 ? -51.445 64.665 45.577 1.00 39.41 102 GLY A C 1
ATOM 874 O O . GLY A 1 102 ? -51.243 63.994 44.575 1.00 39.41 102 GLY A O 1
ATOM 875 N N . GLY A 1 103 ? -52.261 64.287 46.565 1.00 44.94 103 GLY A N 1
ATOM 876 C CA . GLY A 1 103 ? -53.002 63.023 46.618 1.00 44.94 103 GLY A CA 1
ATOM 877 C C . GLY A 1 103 ? -54.229 62.955 45.706 1.00 44.94 103 GLY A C 1
ATOM 878 O O . GLY A 1 103 ? -54.721 63.971 45.224 1.00 44.94 103 GLY A O 1
ATOM 879 N N . GLY A 1 104 ? -54.712 61.731 45.511 1.00 46.38 104 GLY A N 1
ATOM 880 C CA . GLY A 1 104 ? -55.943 61.408 44.799 1.00 46.38 104 GLY A CA 1
ATOM 881 C C . GLY A 1 104 ? -56.090 59.894 44.677 1.00 46.38 104 GLY A C 1
ATOM 882 O O . GLY A 1 104 ? -55.250 59.235 44.067 1.00 46.38 104 GLY A O 1
ATOM 883 N N . ASP A 1 105 ? -57.124 59.363 45.319 1.00 52.78 105 ASP A N 1
ATOM 884 C CA . ASP A 1 105 ? -57.506 57.956 45.382 1.00 52.78 105 ASP A CA 1
ATOM 885 C C . ASP A 1 105 ? -57.652 57.306 44.008 1.00 52.78 105 ASP A C 1
ATOM 887 O O . ASP A 1 105 ? -58.613 57.587 43.301 1.00 52.78 105 ASP A O 1
ATOM 891 N N . HIS A 1 106 ? -56.788 56.344 43.677 1.00 56.12 106 HIS A N 1
ATOM 892 C CA . HIS A 1 106 ? -57.073 55.337 42.654 1.00 56.12 106 HIS A CA 1
ATOM 893 C C . HIS A 1 106 ? -56.610 53.956 43.129 1.00 56.12 106 HIS A C 1
ATOM 895 O O . HIS A 1 106 ? -55.464 53.550 42.964 1.00 56.12 106 HIS A O 1
ATOM 901 N N . GLN A 1 107 ? -57.556 53.274 43.777 1.00 57.59 107 GLN A N 1
ATOM 902 C CA . GLN A 1 107 ? -57.855 51.847 43.673 1.00 57.59 107 GLN A CA 1
ATOM 903 C C . GLN A 1 107 ? -56.670 50.945 43.281 1.00 57.59 107 GLN A C 1
ATOM 905 O O . GLN A 1 107 ? -56.391 50.707 42.104 1.00 57.59 107 GLN A O 1
ATOM 910 N N . MET A 1 108 ? -56.008 50.384 44.298 1.00 50.91 108 MET A N 1
ATOM 911 C CA . MET A 1 108 ? -55.117 49.235 44.143 1.00 50.91 108 MET A CA 1
ATOM 912 C C . MET A 1 108 ? -55.892 48.078 43.503 1.00 50.91 108 MET A C 1
ATOM 914 O O . MET A 1 108 ? -56.657 47.379 44.163 1.00 50.91 108 MET A O 1
ATOM 918 N N . ARG A 1 109 ? -55.661 47.841 42.212 1.00 61.19 109 ARG A N 1
ATOM 919 C CA . ARG A 1 109 ? -55.819 46.507 41.639 1.00 61.19 109 ARG A CA 1
ATOM 920 C C . ARG A 1 109 ? -54.625 45.687 42.120 1.00 61.19 109 ARG A C 1
ATOM 922 O O . ARG A 1 109 ? -53.503 46.044 41.754 1.00 61.19 109 ARG A O 1
ATOM 929 N N . PRO A 1 110 ? -54.802 44.620 42.916 1.00 52.44 110 PRO A N 1
ATOM 930 C CA . PRO A 1 110 ? -53.707 43.697 43.117 1.00 52.44 110 PRO A CA 1
ATOM 931 C C . PRO A 1 110 ? -53.421 43.082 41.749 1.00 52.44 110 PRO A C 1
ATOM 933 O O . PRO A 1 110 ? -54.251 42.370 41.184 1.00 52.44 110 PRO A O 1
ATOM 936 N N . ALA A 1 111 ? -52.249 43.382 41.193 1.00 60.72 111 ALA A N 1
ATOM 937 C CA . ALA A 1 111 ? -51.621 42.449 40.286 1.00 60.72 111 ALA A CA 1
ATOM 938 C C . ALA A 1 111 ? -51.409 41.191 41.126 1.00 60.72 111 ALA A C 1
ATOM 940 O O . ALA A 1 111 ? -50.464 41.106 41.909 1.00 60.72 111 ALA A O 1
ATOM 941 N N . THR A 1 112 ? -52.343 40.248 41.040 1.00 57.00 112 THR A N 1
ATOM 942 C CA . THR A 1 112 ? -52.107 38.873 41.441 1.00 57.00 112 THR A CA 1
ATOM 943 C C . THR A 1 112 ? -51.036 38.359 40.494 1.00 57.00 112 THR A C 1
ATOM 945 O O . THR A 1 112 ? -51.303 37.720 39.480 1.00 57.00 112 THR A O 1
ATOM 948 N N . SER A 1 113 ? -49.781 38.685 40.804 1.00 57.94 113 SER A N 1
ATOM 949 C CA . SER A 1 113 ? -48.662 37.843 40.445 1.00 57.94 113 SER A CA 1
ATOM 950 C C . SER A 1 113 ? -49.013 36.492 41.036 1.00 57.94 113 SER A C 1
ATOM 952 O O . SER A 1 113 ? -48.843 36.265 42.234 1.00 57.94 113 SER A O 1
ATOM 954 N N . ALA A 1 114 ? -49.606 35.639 40.202 1.00 59.47 114 ALA A N 1
ATOM 955 C CA . ALA A 1 114 ? -49.599 34.212 40.392 1.00 59.47 114 ALA A CA 1
ATOM 956 C C . ALA A 1 114 ? -48.122 33.858 40.521 1.00 59.47 114 ALA A C 1
ATOM 958 O O . ALA A 1 114 ? -47.407 33.691 39.534 1.00 59.47 114 ALA A O 1
ATOM 959 N N . LEU A 1 115 ? -47.652 33.874 41.766 1.00 60.34 115 LEU A N 1
ATOM 960 C CA . LEU A 1 115 ? -46.439 33.231 42.202 1.00 60.34 115 LEU A CA 1
ATOM 961 C C . LEU A 1 115 ? -46.693 31.761 41.894 1.00 60.34 115 LEU A C 1
ATOM 963 O O . LEU A 1 115 ? -47.236 31.022 42.712 1.00 60.34 115 LEU A O 1
ATOM 967 N N . LEU A 1 116 ? -46.430 31.383 40.642 1.00 63.41 116 LEU A N 1
ATOM 968 C CA . LEU A 1 116 ? -46.265 30.006 40.224 1.00 63.41 116 LEU A CA 1
ATOM 969 C C . LEU A 1 116 ? -45.218 29.459 41.185 1.00 63.41 116 LEU A C 1
ATOM 971 O O . LEU A 1 116 ? -44.049 29.825 41.098 1.00 63.41 116 LEU A O 1
ATOM 975 N N . GLY A 1 117 ? -45.698 28.734 42.196 1.00 59.88 117 GLY A N 1
ATOM 976 C CA . GLY A 1 117 ? -44.887 28.294 43.315 1.00 59.88 117 GLY A CA 1
ATOM 977 C C . GLY A 1 117 ? -43.668 27.557 42.790 1.00 59.88 117 GLY A C 1
ATOM 978 O O . GLY A 1 117 ? -43.805 26.625 41.996 1.00 59.88 117 GLY A O 1
ATOM 979 N N . ASP A 1 118 ? -42.499 28.007 43.225 1.00 67.50 118 ASP A N 1
ATOM 980 C CA . ASP A 1 118 ? -41.217 27.405 42.901 1.00 67.50 118 ASP A CA 1
ATOM 981 C C . ASP A 1 118 ? -41.145 26.061 43.641 1.00 67.50 118 ASP A C 1
ATOM 983 O O . ASP A 1 118 ? -40.783 25.976 44.817 1.00 67.50 118 ASP A O 1
ATOM 987 N N . ARG A 1 119 ? -41.658 25.004 43.001 1.00 73.00 119 ARG A N 1
ATOM 988 C CA . ARG A 1 119 ? -41.632 23.652 43.559 1.00 73.00 119 ARG A CA 1
ATOM 989 C C . ARG A 1 119 ? -40.201 23.145 43.421 1.00 73.00 119 ARG A C 1
ATOM 991 O O . ARG A 1 119 ? -39.758 22.843 42.318 1.00 73.00 119 ARG A O 1
ATOM 998 N N . GLY A 1 120 ? -39.480 23.087 44.538 1.00 76.00 120 GLY A N 1
ATOM 999 C CA . GLY A 1 120 ? -38.149 22.488 44.592 1.00 76.00 120 GLY A CA 1
ATOM 1000 C C . GLY A 1 120 ? -38.152 21.025 44.128 1.00 76.00 120 GLY A C 1
ATOM 1001 O O . GLY A 1 120 ? -39.171 20.338 44.206 1.00 76.00 120 GLY A O 1
ATOM 1002 N N . PHE A 1 121 ? -36.998 20.551 43.655 1.00 79.94 121 PHE A N 1
ATOM 1003 C CA . PHE A 1 121 ? -36.802 19.163 43.227 1.00 79.94 121 PHE A CA 1
ATOM 1004 C C . PHE A 1 121 ? -37.021 18.185 44.384 1.00 79.94 121 PHE A C 1
ATOM 1006 O O . PHE A 1 121 ? -36.507 18.386 45.488 1.00 79.94 121 PHE A O 1
ATOM 1013 N N . SER A 1 122 ? -37.732 17.087 44.123 1.00 90.88 122 SER A N 1
ATOM 1014 C CA . SER A 1 122 ? -37.831 15.997 45.098 1.00 90.88 122 SER A CA 1
ATOM 1015 C C . SER A 1 122 ? -36.557 15.140 45.100 1.00 90.88 122 SER A C 1
ATOM 1017 O O . SER A 1 122 ? -35.873 15.011 44.082 1.00 90.88 122 SER A O 1
ATOM 1019 N N . LEU A 1 123 ? -36.247 14.498 46.233 1.00 93.25 123 LEU A N 1
ATOM 1020 C CA . LEU A 1 123 ? -35.104 13.581 46.347 1.00 93.25 123 LEU A CA 1
ATOM 1021 C C . LEU A 1 123 ? -35.164 12.464 45.293 1.00 93.25 123 LEU A C 1
ATOM 1023 O O . LEU A 1 123 ? -34.162 12.153 44.651 1.00 93.25 123 LEU A O 1
ATOM 1027 N N . ILE A 1 124 ? -36.351 11.887 45.086 1.00 93.62 124 ILE A N 1
ATOM 1028 C CA . ILE A 1 124 ? -36.544 10.799 44.125 1.00 93.62 124 ILE A CA 1
ATOM 1029 C C . ILE A 1 124 ? -36.345 11.264 42.679 1.00 93.62 124 ILE A C 1
ATOM 1031 O O . ILE A 1 124 ? -35.805 10.520 41.866 1.00 93.62 124 ILE A O 1
ATOM 1035 N N . GLU A 1 125 ? -36.688 12.512 42.366 1.00 92.88 125 GLU A N 1
ATOM 1036 C CA . GLU A 1 125 ? -36.453 13.095 41.046 1.00 92.88 125 GLU A CA 1
ATOM 1037 C C . GLU A 1 125 ? -34.955 13.269 40.765 1.00 92.88 125 GLU A C 1
ATOM 1039 O O . GLU A 1 125 ? -34.488 12.903 39.687 1.00 92.88 125 GLU A O 1
ATOM 1044 N N . ALA A 1 126 ? -34.175 13.726 41.751 1.00 93.81 126 ALA A N 1
ATOM 1045 C CA . ALA A 1 126 ? -32.719 13.800 41.629 1.00 93.81 126 ALA A CA 1
ATOM 1046 C C . ALA A 1 126 ? -32.082 12.408 41.459 1.00 93.81 126 ALA A C 1
ATOM 1048 O O . ALA A 1 126 ? -31.171 12.234 40.645 1.00 93.81 126 ALA A O 1
ATOM 1049 N N . MET A 1 127 ? -32.589 11.400 42.178 1.00 96.44 127 MET A N 1
ATOM 1050 C CA . MET A 1 127 ? -32.144 10.013 42.027 1.00 96.44 127 MET A CA 1
ATOM 1051 C C . MET A 1 127 ? -32.433 9.479 40.621 1.00 96.44 127 MET A C 1
ATOM 1053 O O . MET A 1 127 ? -31.512 9.002 39.959 1.00 96.44 127 MET A O 1
ATOM 1057 N N . VAL A 1 128 ? -33.663 9.622 40.120 1.00 96.25 128 VAL A N 1
ATOM 1058 C CA . VAL A 1 128 ? -34.028 9.191 38.759 1.00 96.25 128 VAL A CA 1
ATOM 1059 C C . VAL A 1 128 ? -33.206 9.943 37.706 1.00 96.25 128 VAL A C 1
ATOM 1061 O O . VAL A 1 128 ? -32.662 9.316 36.796 1.00 96.25 128 VAL A O 1
ATOM 1064 N N . ALA A 1 129 ? -33.026 11.259 37.854 1.00 96.44 129 ALA A N 1
ATOM 1065 C CA . ALA A 1 129 ? -32.197 12.058 36.953 1.00 96.44 129 ALA A CA 1
ATOM 1066 C C . ALA A 1 129 ? -30.733 11.586 36.943 1.00 96.44 129 ALA A C 1
ATOM 1068 O O . ALA A 1 129 ? -30.139 11.458 35.872 1.00 96.44 129 ALA A O 1
ATOM 1069 N N . SER A 1 130 ? -30.158 11.269 38.109 1.00 96.19 130 SER A N 1
ATOM 1070 C CA . SER A 1 130 ? -28.796 10.726 38.196 1.00 96.19 130 SER A CA 1
ATOM 1071 C C . SER A 1 130 ? -28.665 9.359 37.520 1.00 96.19 130 SER A C 1
ATOM 1073 O O . SER A 1 130 ? -27.694 9.138 36.801 1.00 96.19 130 SER A O 1
ATOM 1075 N N . VAL A 1 131 ? -29.659 8.473 37.655 1.00 97.69 131 VAL A N 1
ATOM 1076 C CA . VAL A 1 131 ? -29.665 7.163 36.983 1.00 97.69 131 VAL A CA 1
ATOM 1077 C C . VAL A 1 131 ? -29.705 7.337 35.466 1.00 97.69 131 VAL A C 1
ATOM 1079 O O . VAL A 1 131 ? -28.886 6.752 34.756 1.00 97.69 131 VAL A O 1
ATOM 1082 N N . ILE A 1 132 ? -30.599 8.191 34.960 1.00 97.38 132 ILE A N 1
ATOM 1083 C CA . ILE A 1 132 ? -30.689 8.494 33.524 1.00 97.38 132 ILE A CA 1
ATOM 1084 C C . ILE A 1 132 ? -29.371 9.103 33.018 1.00 97.38 132 ILE A C 1
ATOM 1086 O O . ILE A 1 132 ? -28.872 8.713 31.961 1.00 97.38 132 ILE A O 1
ATOM 1090 N N . MET A 1 133 ? -28.767 10.016 33.784 1.00 97.25 133 MET A N 1
ATOM 1091 C CA . MET A 1 133 ? -27.480 10.629 33.452 1.00 97.25 133 MET A CA 1
ATOM 1092 C C . MET A 1 133 ? -26.352 9.596 33.380 1.00 97.25 133 MET A C 1
ATOM 1094 O O . MET A 1 133 ? -25.549 9.634 32.450 1.00 97.25 133 MET A O 1
ATOM 1098 N N . LEU A 1 134 ? -26.293 8.654 34.325 1.00 97.88 134 LEU A N 1
ATOM 1099 C CA . LEU A 1 134 ? -25.289 7.589 34.329 1.00 97.88 134 LEU A CA 1
ATOM 1100 C C . LEU A 1 134 ? -25.412 6.698 33.088 1.00 97.88 134 LEU A C 1
ATOM 1102 O O . LEU A 1 134 ? -24.403 6.413 32.444 1.00 97.88 134 LEU A O 1
ATOM 1106 N N . ILE A 1 135 ? -26.636 6.330 32.699 1.00 97.69 135 ILE A N 1
ATOM 1107 C CA . ILE A 1 135 ? -26.886 5.577 31.460 1.00 97.69 135 ILE A CA 1
ATOM 1108 C C . ILE A 1 135 ? -26.420 6.388 30.238 1.00 97.69 135 ILE A C 1
ATOM 1110 O O . ILE A 1 135 ? -25.726 5.859 29.367 1.00 97.69 135 ILE A O 1
ATOM 1114 N N . GLY A 1 136 ? -26.727 7.689 30.195 1.00 97.75 136 GLY A N 1
ATOM 1115 C CA . GLY A 1 136 ? -26.275 8.583 29.125 1.00 97.75 136 GLY A CA 1
ATOM 1116 C C . GLY A 1 136 ? -24.748 8.699 29.031 1.00 97.75 136 GLY A C 1
ATOM 1117 O O . GLY A 1 136 ? -24.184 8.649 27.936 1.00 97.75 136 GLY A O 1
ATOM 1118 N N . LEU A 1 137 ? -24.059 8.801 30.170 1.00 97.19 137 LEU A N 1
ATOM 1119 C CA . LEU A 1 137 ? -22.597 8.880 30.235 1.00 97.19 137 LEU A CA 1
ATOM 1120 C C . LEU A 1 137 ? -21.916 7.572 29.819 1.00 97.19 137 LEU A C 1
ATOM 1122 O O . LEU A 1 137 ? -20.885 7.623 29.149 1.00 97.19 137 LEU A O 1
ATOM 1126 N N . LEU A 1 138 ? -22.494 6.414 30.148 1.00 96.62 138 LEU A N 1
ATOM 1127 C CA . LEU A 1 138 ? -22.004 5.117 29.667 1.00 96.62 138 LEU A CA 1
ATOM 1128 C C . LEU A 1 138 ? -22.080 5.025 28.137 1.00 96.62 138 LEU A C 1
ATOM 1130 O O . LEU A 1 138 ? -21.113 4.611 27.493 1.00 96.62 138 LEU A O 1
ATOM 1134 N N . GLY A 1 139 ? -23.185 5.492 27.545 1.00 96.25 139 GLY A N 1
ATOM 1135 C CA . GLY A 1 139 ? -23.314 5.600 26.089 1.00 96.25 139 GLY A CA 1
ATOM 1136 C C . GLY A 1 139 ? -22.249 6.514 25.470 1.00 96.25 139 GLY A C 1
ATOM 1137 O O . GLY A 1 139 ? -21.600 6.147 24.487 1.00 96.25 139 GLY A O 1
ATOM 1138 N N . LEU A 1 140 ? -22.003 7.680 26.079 1.00 96.88 140 LEU A N 1
ATOM 1139 C CA . LEU A 1 140 ? -20.971 8.621 25.630 1.00 96.88 140 LEU A CA 1
ATOM 1140 C C . LEU A 1 140 ? -19.552 8.036 25.733 1.00 96.88 140 LEU A C 1
ATOM 1142 O O . LEU A 1 140 ? -18.742 8.233 24.825 1.00 96.88 140 LEU A O 1
ATOM 1146 N N . ALA A 1 141 ? -19.253 7.293 26.800 1.00 95.19 141 ALA A N 1
ATOM 1147 C CA . ALA A 1 141 ? -17.959 6.641 26.984 1.00 95.19 141 ALA A CA 1
ATOM 1148 C C . ALA A 1 141 ? -17.679 5.615 25.871 1.00 95.19 141 ALA A C 1
ATOM 1150 O O . ALA A 1 141 ? -16.575 5.576 25.323 1.00 95.19 141 ALA A O 1
ATOM 1151 N N . GLY A 1 142 ? -18.694 4.844 25.462 1.00 94.38 142 GLY A N 1
ATOM 1152 C CA . GLY A 1 142 ? -18.594 3.937 24.315 1.00 94.38 142 GLY A CA 1
ATOM 1153 C C . GLY A 1 142 ? -18.264 4.672 23.011 1.00 94.38 142 GLY A C 1
ATOM 1154 O O . GLY A 1 142 ? -17.353 4.273 22.279 1.00 94.38 142 GLY A O 1
ATOM 1155 N N . LEU A 1 143 ? -18.931 5.802 22.752 1.00 95.69 143 LEU A N 1
ATOM 1156 C CA . LEU A 1 143 ? -18.649 6.645 21.584 1.00 95.69 143 LEU A CA 1
ATOM 1157 C C . LEU A 1 143 ? -17.226 7.221 21.607 1.00 95.69 143 LEU A C 1
ATOM 1159 O O . LEU A 1 143 ? -16.583 7.297 20.558 1.00 95.69 143 LEU A O 1
ATOM 1163 N N . GLN A 1 144 ? -16.700 7.576 22.782 1.00 96.00 144 GLN A N 1
ATOM 1164 C CA . GLN A 1 144 ? -15.326 8.065 22.912 1.00 96.00 144 GLN A CA 1
ATOM 1165 C C . GLN A 1 144 ? -14.304 7.008 22.473 1.00 96.00 144 GLN A C 1
ATOM 1167 O O . GLN A 1 144 ? -13.361 7.331 21.749 1.00 96.00 144 GLN A O 1
ATOM 1172 N N . VAL A 1 145 ? -14.498 5.739 22.851 1.00 92.75 145 VAL A N 1
ATOM 1173 C CA . VAL A 1 145 ? -13.616 4.636 22.428 1.00 92.75 145 VAL A CA 1
ATOM 1174 C C . VAL A 1 145 ? -13.641 4.457 20.911 1.00 92.75 145 VAL A C 1
ATOM 1176 O O . VAL A 1 145 ? -12.582 4.337 20.289 1.00 92.75 145 VAL A O 1
ATOM 1179 N N . VAL A 1 146 ? -14.827 4.489 20.299 1.00 93.00 146 VAL A N 1
ATOM 1180 C CA . VAL A 1 146 ? -14.970 4.407 18.836 1.00 93.00 146 VAL A CA 1
ATOM 1181 C C . VAL A 1 146 ? -14.271 5.586 18.155 1.00 93.00 146 VAL A C 1
ATOM 1183 O O . VAL A 1 146 ? -13.502 5.378 17.215 1.00 93.00 146 VAL A O 1
ATOM 1186 N N . GLY A 1 147 ? -14.454 6.805 18.670 1.00 93.38 147 GLY A N 1
ATOM 1187 C CA . GLY A 1 147 ? -13.791 8.005 18.159 1.00 93.38 147 GLY A CA 1
ATOM 1188 C C . GLY A 1 147 ? -12.263 7.921 18.233 1.00 93.38 147 GLY A C 1
ATOM 1189 O O . GLY A 1 147 ? -11.576 8.255 17.268 1.00 93.38 147 GLY A O 1
ATOM 1190 N N . MET A 1 148 ? -11.709 7.409 19.336 1.00 93.06 148 MET A N 1
ATOM 1191 C CA . MET A 1 148 ? -10.262 7.197 19.466 1.00 93.06 148 MET A CA 1
ATOM 1192 C C . MET A 1 148 ? -9.732 6.182 18.445 1.00 93.06 148 MET A C 1
ATOM 1194 O O . MET A 1 148 ? -8.705 6.435 17.814 1.00 93.06 148 MET A O 1
ATOM 1198 N N . ARG A 1 149 ? -10.437 5.061 18.239 1.00 90.25 149 ARG A N 1
ATOM 1199 C CA . ARG A 1 149 ? -10.057 4.043 17.242 1.00 90.25 149 ARG A CA 1
ATOM 1200 C C . ARG A 1 149 ? -10.092 4.603 15.821 1.00 90.25 149 ARG A C 1
ATOM 1202 O O . ARG A 1 149 ? -9.126 4.429 15.084 1.00 90.25 149 ARG A O 1
ATOM 1209 N N . ALA A 1 150 ? -11.155 5.323 15.463 1.00 90.62 150 ALA A N 1
ATOM 1210 C CA . ALA A 1 150 ? -11.283 5.963 14.155 1.00 90.62 150 ALA A CA 1
ATOM 1211 C C . ALA A 1 150 ? -10.157 6.982 13.903 1.00 90.62 150 ALA A C 1
ATOM 1213 O O . ALA A 1 150 ? -9.540 6.975 12.839 1.00 90.62 150 ALA A O 1
ATOM 1214 N N . ASN A 1 151 ? -9.823 7.798 14.908 1.00 93.69 151 ASN A N 1
ATOM 1215 C CA . ASN A 1 151 ? -8.724 8.758 14.816 1.00 93.69 151 ASN A CA 1
ATOM 1216 C C . ASN A 1 151 ? -7.359 8.075 14.650 1.00 93.69 151 ASN A C 1
ATOM 1218 O O . ASN A 1 151 ? -6.542 8.527 13.850 1.00 93.69 151 ASN A O 1
ATOM 1222 N N . ASN A 1 152 ? -7.095 6.990 15.383 1.00 91.38 152 ASN A N 1
ATOM 1223 C CA . ASN A 1 152 ? -5.839 6.246 15.258 1.00 91.38 152 ASN A CA 1
ATOM 1224 C C . ASN A 1 152 ? -5.702 5.571 13.888 1.00 91.38 152 ASN A C 1
ATOM 1226 O O . ASN A 1 152 ? -4.632 5.648 13.286 1.00 91.38 152 ASN A O 1
ATOM 1230 N N . LEU A 1 153 ? -6.786 4.993 13.363 1.00 90.88 153 LEU A N 1
ATOM 1231 C CA . LEU A 1 153 ? -6.813 4.455 12.004 1.00 90.88 153 LEU A CA 1
ATOM 1232 C C . LEU A 1 153 ? -6.517 5.549 10.970 1.00 90.88 153 LEU A C 1
ATOM 1234 O O . LEU A 1 153 ? -5.652 5.363 10.120 1.00 90.88 153 LEU A O 1
ATOM 1238 N N . GLY A 1 154 ? -7.180 6.706 11.076 1.00 93.75 154 GLY A N 1
ATOM 1239 C CA . GLY A 1 154 ? -6.945 7.843 10.183 1.00 93.75 154 GLY A CA 1
ATOM 1240 C C . GLY A 1 154 ? -5.489 8.316 10.198 1.00 93.75 154 GLY A C 1
ATOM 1241 O O . GLY A 1 154 ? -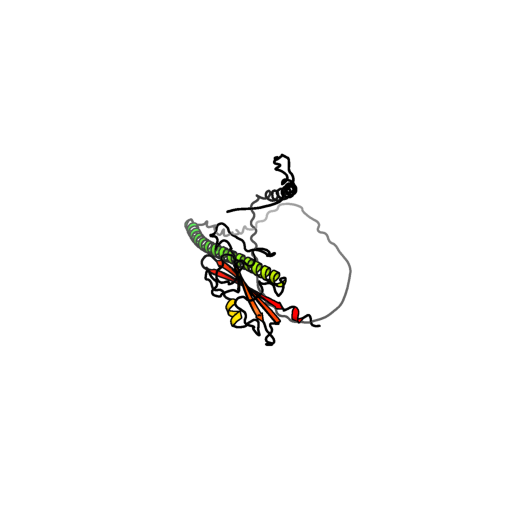4.902 8.535 9.142 1.00 93.75 154 GLY A O 1
ATOM 1242 N 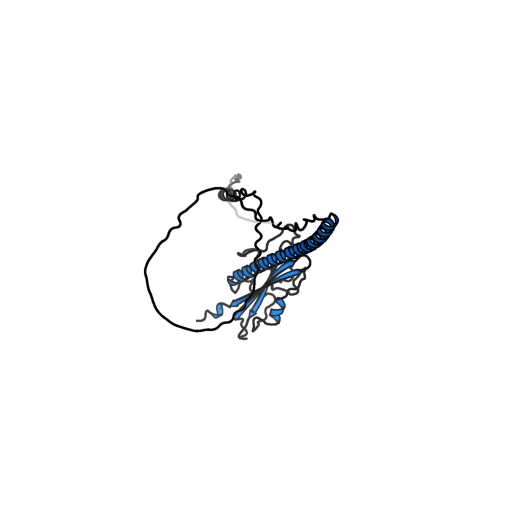N . LYS A 1 155 ? -4.863 8.390 11.382 1.00 93.88 155 LYS A N 1
ATOM 1243 C CA . LYS A 1 155 ? -3.434 8.723 11.512 1.00 93.88 155 LYS A CA 1
ATOM 1244 C C . LYS A 1 155 ? -2.537 7.721 10.783 1.00 93.88 155 LYS A C 1
ATOM 1246 O O . LYS A 1 155 ? -1.648 8.145 10.049 1.00 93.88 155 LYS A O 1
ATOM 1251 N N . ARG A 1 156 ? -2.775 6.416 10.962 1.00 93.31 156 ARG A N 1
ATOM 1252 C CA . ARG A 1 156 ? -1.990 5.356 10.306 1.00 93.31 156 ARG A CA 1
ATOM 1253 C C . ARG A 1 156 ? -2.171 5.368 8.788 1.00 93.31 156 ARG A C 1
ATOM 1255 O O . ARG A 1 156 ? -1.179 5.274 8.076 1.00 93.31 156 ARG A O 1
ATOM 1262 N N . MET A 1 157 ? -3.395 5.582 8.296 1.00 94.56 157 MET A N 1
ATOM 1263 C CA . MET A 1 157 ? -3.676 5.768 6.863 1.00 94.56 157 MET A CA 1
ATOM 1264 C C . MET A 1 157 ? -2.884 6.932 6.268 1.00 94.56 157 MET A C 1
ATOM 1266 O O . MET A 1 157 ? -2.272 6.784 5.210 1.00 94.56 157 MET A O 1
ATOM 1270 N N . SER A 1 158 ? -2.876 8.083 6.946 1.00 96.19 158 SER A N 1
ATOM 1271 C CA . SER A 1 158 ? -2.129 9.256 6.489 1.00 96.19 158 SER A CA 1
ATOM 1272 C C . SER A 1 158 ? -0.622 9.002 6.489 1.00 96.19 158 SER A C 1
ATOM 1274 O O . SER A 1 158 ? 0.040 9.325 5.510 1.00 96.19 158 SER A O 1
ATOM 1276 N N . GLN A 1 159 ? -0.078 8.380 7.541 1.00 95.50 159 GLN A N 1
ATOM 1277 C CA . GLN A 1 159 ? 1.344 8.017 7.607 1.00 95.50 159 GLN A CA 1
ATOM 1278 C C . GLN A 1 159 ? 1.741 7.039 6.496 1.00 95.50 159 GLN A C 1
ATOM 1280 O O . GLN A 1 159 ? 2.723 7.277 5.799 1.00 95.50 159 GLN A O 1
ATOM 1285 N N . ALA A 1 160 ? 0.952 5.984 6.284 1.00 96.00 160 ALA A N 1
ATOM 1286 C CA . ALA A 1 160 ? 1.199 5.020 5.219 1.00 96.00 160 ALA A CA 1
ATOM 1287 C C . ALA A 1 160 ? 1.141 5.680 3.833 1.00 96.00 160 ALA A C 1
ATOM 1289 O O . ALA A 1 160 ? 1.978 5.403 2.978 1.00 96.00 160 ALA A O 1
ATOM 1290 N N . SER A 1 161 ? 0.187 6.595 3.626 1.00 96.62 161 SER A N 1
ATOM 1291 C CA . SER A 1 161 ? 0.055 7.328 2.361 1.00 96.62 161 SER A CA 1
ATOM 1292 C C . SER A 1 161 ? 1.265 8.224 2.112 1.00 96.62 161 SER A C 1
ATOM 1294 O O . SER A 1 161 ? 1.785 8.240 1.002 1.00 96.62 161 SER A O 1
ATOM 1296 N N . LEU A 1 162 ? 1.756 8.923 3.141 1.00 96.12 162 LEU A N 1
ATOM 1297 C CA . LEU A 1 162 ? 2.973 9.733 3.046 1.00 96.12 162 LEU A CA 1
ATOM 1298 C C . LEU A 1 162 ? 4.196 8.878 2.691 1.00 96.12 162 LEU A C 1
ATOM 1300 O O . LEU A 1 162 ? 4.935 9.247 1.787 1.00 96.12 162 LEU A O 1
ATOM 1304 N N . LEU A 1 163 ? 4.370 7.720 3.336 1.00 95.50 163 LEU A N 1
ATOM 1305 C CA . LEU A 1 163 ? 5.466 6.788 3.038 1.00 95.50 163 LEU A CA 1
ATOM 1306 C C . LEU A 1 163 ? 5.405 6.238 1.606 1.00 95.50 163 LEU A C 1
ATOM 1308 O O . LEU A 1 163 ? 6.442 6.066 0.967 1.00 95.50 163 LEU A O 1
ATOM 1312 N N . GLY A 1 164 ? 4.202 5.954 1.102 1.00 96.38 164 GLY A N 1
ATOM 1313 C CA . GLY A 1 164 ? 4.003 5.488 -0.270 1.00 96.38 164 GLY A CA 1
ATOM 1314 C C . GLY A 1 164 ? 4.309 6.575 -1.298 1.00 96.38 164 GLY A C 1
ATOM 1315 O O . GLY A 1 164 ? 4.998 6.311 -2.280 1.00 96.38 164 GLY A O 1
ATOM 1316 N N . GLN A 1 165 ? 3.840 7.802 -1.055 1.00 96.69 165 GLN A N 1
ATOM 1317 C CA . GLN A 1 165 ? 4.089 8.929 -1.956 1.00 96.69 165 GLN A CA 1
ATOM 1318 C C . GLN A 1 165 ? 5.557 9.354 -1.967 1.00 96.69 165 GLN A C 1
ATOM 1320 O O . GLN A 1 165 ? 6.098 9.602 -3.040 1.00 96.69 165 GLN A O 1
ATOM 1325 N N . ASP A 1 166 ? 6.214 9.379 -0.807 1.00 95.81 166 ASP A N 1
ATOM 1326 C CA . ASP A 1 166 ? 7.655 9.620 -0.707 1.00 95.81 166 ASP A CA 1
ATOM 1327 C C . ASP A 1 166 ? 8.445 8.586 -1.524 1.00 95.81 166 ASP A C 1
ATOM 1329 O O . ASP A 1 166 ? 9.309 8.951 -2.322 1.00 95.81 166 ASP A O 1
ATOM 1333 N N . LEU A 1 167 ? 8.095 7.299 -1.413 1.00 95.69 167 LEU A N 1
ATOM 1334 C CA . LEU A 1 167 ? 8.761 6.249 -2.183 1.00 95.69 167 LEU A CA 1
ATOM 1335 C C . LEU A 1 167 ? 8.560 6.418 -3.691 1.00 95.69 167 LEU A C 1
ATOM 1337 O O . LEU A 1 167 ? 9.530 6.345 -4.443 1.00 95.69 167 LEU A O 1
ATOM 1341 N N . VAL A 1 168 ? 7.335 6.705 -4.136 1.00 96.31 168 VAL A N 1
ATOM 1342 C CA . VAL A 1 168 ? 7.048 6.985 -5.551 1.00 96.31 168 VAL A CA 1
ATOM 1343 C C . VAL A 1 168 ? 7.865 8.172 -6.063 1.00 96.31 168 VAL A C 1
ATOM 1345 O O . VAL A 1 168 ? 8.472 8.075 -7.128 1.00 96.31 168 VAL A O 1
ATOM 1348 N N . GLN A 1 169 ? 7.925 9.271 -5.310 1.00 95.44 169 GLN A N 1
ATOM 1349 C CA . GLN A 1 169 ? 8.700 10.456 -5.689 1.00 95.44 169 GLN A CA 1
ATOM 1350 C C . GLN A 1 169 ? 10.195 10.137 -5.817 1.00 95.44 169 GLN A C 1
ATOM 1352 O O . GLN A 1 169 ? 10.828 10.526 -6.797 1.00 95.44 169 GLN A O 1
ATOM 1357 N N . ASN A 1 170 ? 10.750 9.359 -4.888 1.00 94.19 170 ASN A N 1
ATOM 1358 C CA . ASN A 1 170 ? 12.136 8.901 -4.971 1.00 94.19 170 ASN A CA 1
ATOM 1359 C C . ASN A 1 170 ? 12.370 7.998 -6.198 1.00 94.19 170 ASN A C 1
ATOM 1361 O O . ASN A 1 170 ? 13.323 8.202 -6.950 1.00 94.19 170 ASN A O 1
ATOM 1365 N N . MET A 1 171 ? 11.475 7.043 -6.463 1.00 95.19 171 MET A N 1
ATOM 1366 C CA . MET A 1 171 ? 11.565 6.140 -7.620 1.00 95.19 171 MET A CA 1
ATOM 1367 C C . MET A 1 171 ? 11.452 6.865 -8.973 1.00 95.19 171 MET A C 1
ATOM 1369 O O . MET A 1 171 ? 12.022 6.429 -9.982 1.00 95.19 171 MET A O 1
ATOM 1373 N N . GLN A 1 172 ? 10.742 7.993 -9.021 1.00 94.12 172 GLN A N 1
ATOM 1374 C CA . GLN A 1 172 ? 10.697 8.842 -10.212 1.00 94.12 172 GLN A CA 1
ATOM 1375 C C . GLN A 1 172 ? 12.068 9.440 -10.547 1.00 94.12 17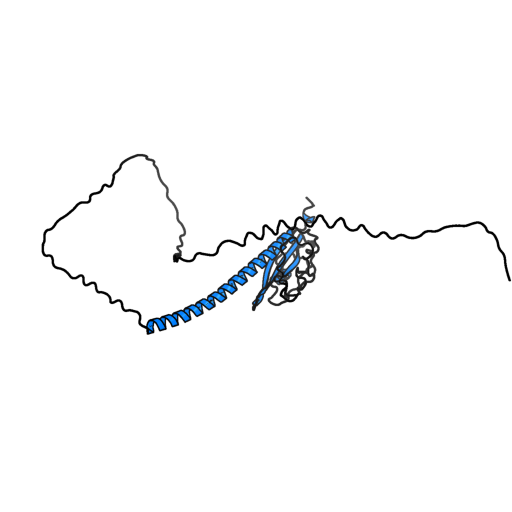2 GLN A C 1
ATOM 1377 O O . GLN A 1 172 ? 12.373 9.588 -11.731 1.00 94.12 172 GLN A O 1
ATOM 1382 N N . ILE A 1 173 ? 12.910 9.693 -9.544 1.00 93.88 173 ILE A N 1
ATOM 1383 C CA . ILE A 1 173 ? 14.258 10.256 -9.712 1.00 93.88 173 ILE A CA 1
ATOM 1384 C C . ILE A 1 173 ? 15.293 9.169 -10.032 1.00 93.88 173 ILE A C 1
ATOM 1386 O O . ILE A 1 173 ? 16.278 9.445 -10.712 1.00 93.88 173 ILE A O 1
ATOM 1390 N N . TRP A 1 174 ? 15.074 7.923 -9.603 1.00 93.25 174 TRP A N 1
ATOM 1391 C CA . TRP A 1 174 ? 15.992 6.821 -9.908 1.00 93.25 174 TRP A CA 1
ATOM 1392 C C . TRP A 1 174 ? 16.197 6.639 -11.415 1.00 93.25 174 TRP A C 1
ATOM 1394 O O . TRP A 1 174 ? 15.295 6.880 -12.223 1.00 93.25 174 TRP A O 1
ATOM 1404 N N . ASN A 1 175 ? 17.377 6.158 -11.803 1.00 94.25 175 ASN A N 1
ATOM 1405 C CA . ASN A 1 175 ? 17.647 5.827 -13.197 1.00 94.25 175 ASN A CA 1
ATOM 1406 C C . ASN A 1 175 ? 16.668 4.753 -13.684 1.00 94.25 175 ASN A C 1
ATOM 1408 O O . ASN A 1 175 ? 16.282 3.860 -12.934 1.00 94.25 175 ASN A O 1
ATOM 1412 N N . TYR A 1 176 ? 16.278 4.805 -14.959 1.00 94.69 176 TYR A N 1
ATOM 1413 C CA . TYR A 1 176 ? 15.369 3.804 -15.531 1.00 94.69 176 TYR A CA 1
ATOM 1414 C C . TYR A 1 176 ? 15.912 2.367 -15.407 1.00 94.69 176 TYR A C 1
ATOM 1416 O O . TYR A 1 176 ? 15.139 1.418 -15.279 1.00 94.69 176 TYR A O 1
ATOM 1424 N N . THR A 1 177 ? 17.237 2.215 -15.394 1.00 95.25 177 THR A N 1
ATOM 1425 C CA . THR A 1 177 ? 17.967 0.950 -15.242 1.00 95.25 177 THR A CA 1
ATOM 1426 C C . THR A 1 177 ? 18.353 0.618 -13.795 1.00 95.25 177 THR A C 1
ATOM 1428 O O . THR A 1 177 ? 19.102 -0.333 -13.585 1.00 95.25 177 THR A O 1
ATOM 1431 N N . ASP A 1 178 ? 17.865 1.367 -12.795 1.00 94.25 178 ASP A N 1
ATOM 1432 C CA . ASP A 1 178 ? 18.069 1.032 -11.377 1.00 94.25 178 ASP A CA 1
ATOM 1433 C C . ASP A 1 178 ? 17.581 -0.399 -11.106 1.00 94.25 178 ASP A C 1
ATOM 1435 O O . ASP A 1 178 ? 16.501 -0.792 -11.554 1.00 94.25 178 ASP A O 1
ATOM 1439 N N . THR A 1 179 ? 18.378 -1.185 -10.382 1.00 94.12 179 THR A N 1
ATOM 1440 C CA . THR A 1 179 ? 18.104 -2.605 -10.124 1.00 94.12 179 THR A CA 1
ATOM 1441 C C . THR A 1 179 ? 16.793 -2.823 -9.374 1.00 94.12 179 THR A C 1
ATOM 1443 O O . THR A 1 179 ? 16.128 -3.832 -9.590 1.00 94.12 179 THR A O 1
ATOM 1446 N N . ARG A 1 180 ? 16.362 -1.850 -8.563 1.00 94.25 180 ARG A N 1
ATOM 1447 C CA . ARG A 1 180 ? 15.082 -1.870 -7.832 1.00 94.25 180 ARG A CA 1
ATOM 1448 C C . ARG A 1 180 ? 13.876 -1.556 -8.718 1.00 94.25 180 ARG A C 1
ATOM 1450 O O . ARG A 1 180 ? 12.740 -1.608 -8.249 1.00 94.25 180 ARG A O 1
ATOM 1457 N N . LEU A 1 181 ? 14.123 -1.204 -9.981 1.00 95.44 181 LEU A N 1
ATOM 1458 C CA . LEU A 1 181 ? 13.131 -1.001 -11.033 1.00 95.44 181 LEU A CA 1
ATOM 1459 C C . LEU A 1 181 ? 13.235 -2.077 -12.125 1.00 95.44 181 LEU A C 1
ATOM 1461 O O . LEU A 1 181 ? 12.744 -1.867 -13.233 1.00 95.44 181 LEU A O 1
ATOM 1465 N N . ILE A 1 182 ? 13.902 -3.204 -11.878 1.00 95.44 182 ILE A N 1
ATOM 1466 C CA . ILE A 1 182 ? 13.930 -4.341 -12.807 1.00 95.44 182 ILE A CA 1
ATOM 1467 C C . ILE A 1 182 ? 12.947 -5.395 -12.280 1.00 95.44 182 ILE A C 1
ATOM 1469 O O . ILE A 1 182 ? 13.124 -5.839 -11.151 1.00 95.44 182 ILE A O 1
ATOM 1473 N N . PRO A 1 183 ? 11.912 -5.792 -13.043 1.00 95.75 183 PRO A N 1
ATOM 1474 C CA . PRO A 1 183 ? 10.967 -6.816 -12.596 1.00 95.75 183 PRO A CA 1
ATOM 1475 C C . PRO A 1 183 ? 11.685 -8.102 -12.180 1.00 95.75 183 PRO A C 1
ATOM 1477 O O . PRO A 1 183 ? 12.528 -8.598 -12.929 1.00 95.75 183 PRO A O 1
ATOM 1480 N N . ALA A 1 184 ? 11.344 -8.645 -11.011 1.00 92.94 184 ALA A N 1
ATOM 1481 C CA . ALA A 1 184 ? 11.924 -9.895 -10.524 1.00 92.94 184 ALA A CA 1
ATOM 1482 C C . ALA A 1 184 ? 11.070 -11.095 -10.953 1.00 92.94 184 ALA A C 1
ATOM 1484 O O . ALA A 1 184 ? 11.582 -12.045 -11.539 1.00 92.94 184 ALA A O 1
ATOM 1485 N N . ASN A 1 185 ? 9.760 -11.018 -10.715 1.00 90.88 185 ASN A N 1
ATOM 1486 C CA . ASN A 1 185 ? 8.793 -12.062 -11.047 1.00 90.88 185 ASN A CA 1
ATOM 1487 C C . ASN A 1 185 ? 7.896 -11.662 -12.232 1.00 90.88 185 ASN A C 1
ATOM 1489 O O . ASN A 1 185 ? 7.398 -12.526 -12.948 1.00 90.88 185 ASN A O 1
ATOM 1493 N N . HIS A 1 186 ? 7.693 -10.361 -12.464 1.00 91.81 186 HIS A N 1
ATOM 1494 C CA . HIS A 1 186 ? 6.723 -9.844 -13.439 1.00 91.81 186 HIS A CA 1
ATOM 1495 C C . HIS A 1 186 ? 7.375 -9.456 -14.779 1.00 91.81 186 HIS A C 1
ATOM 1497 O O . HIS A 1 186 ? 7.318 -8.308 -15.218 1.00 91.81 186 HIS A O 1
ATOM 1503 N N . THR A 1 187 ? 8.031 -10.414 -15.436 1.00 92.94 187 THR A N 1
ATOM 1504 C CA . THR A 1 187 ? 8.822 -10.174 -16.663 1.00 92.94 187 THR A CA 1
ATOM 1505 C C . THR A 1 187 ? 7.998 -10.105 -17.954 1.00 92.94 187 THR A C 1
ATOM 1507 O O . THR A 1 187 ? 8.530 -9.728 -19.002 1.00 92.94 187 THR A O 1
ATOM 1510 N N . ALA A 1 188 ? 6.706 -10.440 -17.895 1.00 94.12 188 ALA A N 1
ATOM 1511 C CA . ALA A 1 188 ? 5.781 -10.275 -19.010 1.00 94.12 188 ALA A CA 1
ATOM 1512 C C . ALA A 1 188 ? 5.595 -8.792 -19.383 1.00 94.12 188 ALA A C 1
ATOM 1514 O O . ALA A 1 188 ? 5.768 -7.893 -18.557 1.00 94.12 188 ALA A O 1
ATOM 1515 N N . LYS A 1 189 ? 5.239 -8.549 -20.648 1.00 95.06 189 LYS A N 1
ATOM 1516 C CA . LYS A 1 189 ? 4.937 -7.218 -21.187 1.00 95.06 189 LYS A CA 1
ATOM 1517 C C . LYS A 1 189 ? 3.431 -7.075 -21.348 1.00 95.06 189 LYS A C 1
ATOM 1519 O O . LYS A 1 189 ? 2.804 -7.951 -21.938 1.00 95.06 189 LYS A O 1
ATOM 1524 N N . TYR A 1 190 ? 2.880 -5.970 -20.865 1.00 95.44 190 TYR A N 1
ATOM 1525 C CA . TYR A 1 190 ? 1.442 -5.705 -20.899 1.00 95.44 190 TYR A CA 1
ATOM 1526 C C . TYR A 1 190 ? 1.124 -4.534 -21.822 1.00 95.44 190 TYR A C 1
ATOM 1528 O O . TYR A 1 190 ? 1.823 -3.525 -21.810 1.00 95.44 190 TYR A O 1
ATOM 1536 N N . THR A 1 191 ? 0.060 -4.651 -22.612 1.00 94.50 191 THR A N 1
ATOM 1537 C CA . THR A 1 191 ? -0.369 -3.60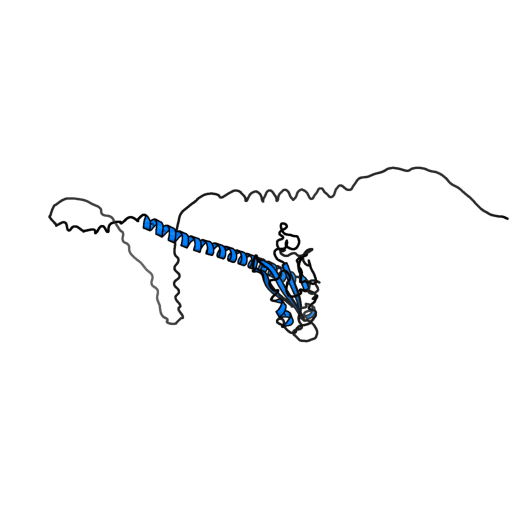7 -23.560 1.00 94.50 191 THR A CA 1
ATOM 1538 C C . THR A 1 191 ? -1.201 -2.499 -22.917 1.00 94.50 191 THR A C 1
ATOM 1540 O O . THR A 1 191 ? -1.557 -1.526 -23.575 1.00 94.50 191 THR A O 1
ATOM 1543 N N . ASP A 1 192 ? -1.515 -2.628 -21.631 1.00 92.00 192 ASP A N 1
ATOM 1544 C CA . ASP A 1 192 ? -2.244 -1.651 -20.833 1.00 92.00 192 ASP A CA 1
ATOM 1545 C C . ASP A 1 192 ? -1.708 -1.634 -19.385 1.00 92.00 192 ASP A C 1
ATOM 1547 O O . ASP A 1 192 ? -0.926 -2.494 -18.974 1.00 92.00 192 ASP A O 1
ATOM 1551 N N . THR A 1 193 ? -2.092 -0.620 -18.604 1.00 89.75 193 THR A N 1
ATOM 1552 C CA . THR A 1 193 ? -1.664 -0.453 -17.200 1.00 89.75 193 THR A CA 1
ATOM 1553 C C . THR A 1 193 ? -2.673 -0.992 -16.184 1.00 89.75 193 THR A C 1
ATOM 1555 O O . THR A 1 193 ? -2.413 -0.970 -14.981 1.00 89.75 193 THR A O 1
ATOM 1558 N N . ASN A 1 194 ? -3.831 -1.458 -16.649 1.00 89.38 194 ASN A N 1
ATOM 1559 C CA . ASN A 1 194 ? -4.930 -1.976 -15.837 1.00 89.38 194 ASN A CA 1
ATOM 1560 C C . ASN A 1 194 ? -5.214 -3.462 -16.111 1.00 89.38 194 ASN A C 1
ATOM 1562 O O . ASN A 1 194 ? -6.309 -3.939 -15.807 1.00 89.38 194 ASN A O 1
ATOM 1566 N N . HIS A 1 195 ? -4.224 -4.177 -16.647 1.00 91.00 195 HIS A N 1
ATOM 1567 C CA . HIS A 1 195 ? -4.304 -5.582 -17.014 1.00 91.00 195 HIS A CA 1
ATOM 1568 C C . HIS A 1 195 ? -4.752 -6.445 -15.838 1.00 91.00 195 HIS A C 1
ATOM 1570 O O . HIS A 1 195 ? -4.391 -6.163 -14.694 1.00 91.00 195 HIS A O 1
ATOM 1576 N N . ALA A 1 196 ? -5.477 -7.535 -16.098 1.00 89.62 196 ALA A N 1
ATOM 1577 C CA . ALA A 1 196 ? -5.957 -8.427 -15.038 1.00 89.62 196 ALA A CA 1
ATOM 1578 C C . ALA A 1 196 ? -4.803 -8.972 -14.171 1.00 89.62 196 ALA A C 1
ATOM 1580 O O . ALA A 1 196 ? -4.886 -8.934 -12.941 1.00 89.62 196 ALA A O 1
ATOM 1581 N N . ASP A 1 197 ? -3.694 -9.362 -14.806 1.00 88.94 197 ASP A N 1
ATOM 1582 C CA . ASP A 1 197 ? -2.501 -9.855 -14.110 1.00 88.94 197 ASP A CA 1
ATOM 1583 C C . ASP A 1 197 ? -1.803 -8.776 -13.274 1.00 88.94 197 ASP A C 1
ATOM 1585 O O . ASP A 1 197 ? -1.130 -9.109 -12.308 1.00 88.94 197 ASP A O 1
ATOM 1589 N N . ILE A 1 198 ? -1.983 -7.489 -13.585 1.00 91.31 198 ILE A N 1
ATOM 1590 C CA . ILE A 1 198 ? -1.500 -6.370 -12.757 1.00 91.31 198 ILE A CA 1
ATOM 1591 C C . ILE A 1 198 ? -2.504 -6.085 -11.629 1.00 91.31 198 ILE A C 1
ATOM 1593 O O . ILE A 1 198 ? -2.130 -5.807 -10.487 1.00 91.31 198 ILE A O 1
ATOM 1597 N N . ALA A 1 199 ? -3.801 -6.154 -11.933 1.00 88.56 199 ALA A N 1
ATOM 1598 C CA . ALA A 1 199 ? -4.866 -5.723 -11.040 1.00 88.56 199 ALA A CA 1
ATOM 1599 C C . ALA A 1 199 ? -4.962 -6.556 -9.751 1.00 88.56 199 ALA A C 1
ATOM 1601 O O . ALA A 1 199 ? -5.343 -6.025 -8.705 1.00 88.56 199 ALA A O 1
ATOM 1602 N N . GLN A 1 200 ? -4.569 -7.831 -9.789 1.00 86.69 200 GLN A N 1
ATOM 1603 C CA . GLN A 1 200 ? -4.565 -8.708 -8.611 1.00 86.69 200 GLN A CA 1
ATOM 1604 C C . GLN A 1 200 ? -3.686 -8.195 -7.455 1.00 86.69 200 GLN A C 1
ATOM 1606 O O . GLN A 1 200 ? -3.934 -8.527 -6.300 1.00 86.69 200 GLN A O 1
ATOM 1611 N N . TYR A 1 201 ? -2.694 -7.347 -7.736 1.00 87.31 201 TYR A N 1
ATOM 1612 C CA . TYR A 1 201 ? -1.763 -6.833 -6.730 1.00 87.31 201 TYR A CA 1
ATOM 1613 C C . TYR A 1 201 ? -2.275 -5.585 -5.987 1.00 87.31 201 TYR A C 1
ATOM 1615 O O . TYR A 1 201 ? -1.615 -5.088 -5.073 1.00 87.31 201 TYR A O 1
ATOM 1623 N N . TRP A 1 202 ? -3.469 -5.082 -6.331 1.00 85.75 202 TRP A N 1
ATOM 1624 C CA . TRP A 1 202 ? -4.110 -3.984 -5.599 1.00 85.75 202 TRP A CA 1
ATOM 1625 C C . TRP A 1 202 ? -4.674 -4.403 -4.237 1.00 85.75 202 TRP A C 1
ATOM 1627 O O . TRP A 1 202 ? -4.878 -3.530 -3.396 1.00 85.75 202 TRP A O 1
ATOM 1637 N N . ASP A 1 203 ? -4.896 -5.699 -3.985 1.00 88.88 203 ASP A N 1
ATOM 1638 C CA . ASP A 1 203 ? -5.282 -6.241 -2.676 1.00 88.88 203 ASP A CA 1
ATOM 1639 C C . ASP A 1 203 ? -4.269 -7.289 -2.202 1.00 88.88 203 ASP A C 1
ATOM 1641 O O . ASP A 1 203 ? -4.065 -8.320 -2.832 1.00 88.88 203 ASP A O 1
ATOM 1645 N N . THR A 1 204 ? -3.631 -7.028 -1.064 1.00 89.81 204 THR A N 1
ATOM 1646 C CA . THR A 1 204 ? -2.623 -7.925 -0.478 1.00 89.81 204 THR A CA 1
ATOM 1647 C C . THR A 1 204 ? -3.170 -8.810 0.632 1.00 89.81 204 THR A C 1
ATOM 1649 O O . THR A 1 204 ? -2.409 -9.529 1.287 1.00 89.81 204 THR A O 1
ATOM 1652 N N . GLY A 1 205 ? -4.474 -8.734 0.897 1.00 91.25 205 GLY A N 1
ATOM 1653 C CA . GLY A 1 205 ? -5.117 -9.467 1.969 1.00 91.25 205 GLY A CA 1
ATOM 1654 C C . GLY A 1 205 ? -4.744 -8.967 3.369 1.00 91.25 205 GLY A C 1
ATOM 1655 O O . GLY A 1 205 ? -3.925 -8.066 3.579 1.00 91.25 205 GLY A O 1
ATOM 1656 N N . ARG A 1 206 ? -5.380 -9.580 4.373 1.00 90.69 206 ARG A N 1
ATOM 1657 C CA . ARG A 1 206 ? -5.292 -9.173 5.791 1.00 90.69 206 ARG A CA 1
ATOM 1658 C C . ARG A 1 206 ? -4.334 -10.017 6.633 1.00 90.69 206 ARG A C 1
ATOM 1660 O O . ARG A 1 206 ? -4.210 -9.767 7.833 1.00 90.69 206 ARG A O 1
ATOM 1667 N N . GLY A 1 207 ? -3.699 -11.019 6.027 1.00 87.75 207 GLY A N 1
ATOM 1668 C CA . GLY A 1 207 ? -2.726 -11.890 6.683 1.00 87.75 207 GLY A CA 1
ATOM 1669 C C . GLY A 1 207 ? -1.395 -11.189 6.965 1.00 87.75 207 GLY A C 1
ATOM 1670 O O . GLY A 1 207 ? -1.115 -10.126 6.409 1.00 87.75 207 GLY A O 1
ATOM 1671 N N . GLY A 1 208 ? -0.584 -11.815 7.828 1.00 82.50 208 GLY A N 1
ATOM 1672 C CA . GLY A 1 208 ? 0.780 -11.373 8.149 1.00 82.50 208 GLY A CA 1
ATOM 1673 C C . GLY A 1 208 ? 1.636 -11.182 6.904 1.00 82.50 208 GLY A C 1
ATOM 1674 O O . GLY A 1 208 ? 2.185 -10.109 6.663 1.00 82.50 208 GLY A O 1
ATOM 1675 N N . SER A 1 209 ? 1.649 -12.206 6.061 1.00 85.62 209 SER A N 1
ATOM 1676 C CA . SER A 1 209 ? 2.234 -12.147 4.727 1.00 85.62 209 SER A CA 1
ATOM 1677 C C . SER A 1 209 ? 1.211 -11.617 3.717 1.00 85.62 209 SER A C 1
ATOM 1679 O O . SER A 1 209 ? 0.007 -11.845 3.890 1.00 85.62 209 SER A O 1
ATOM 1681 N N . PRO A 1 210 ? 1.651 -10.894 2.674 1.00 90.88 210 PRO A N 1
ATOM 1682 C CA . PRO A 1 210 ? 0.785 -10.574 1.550 1.00 90.88 210 PRO A CA 1
ATOM 1683 C C . PRO A 1 210 ? 0.309 -11.868 0.872 1.00 90.88 210 PRO A C 1
ATOM 1685 O O . PRO A 1 210 ? 1.062 -12.836 0.795 1.00 90.88 210 PRO A O 1
ATOM 1688 N N . SER A 1 211 ? -0.929 -11.895 0.375 1.00 91.00 211 SER A N 1
ATOM 1689 C CA . SER A 1 211 ? -1.478 -13.038 -0.381 1.00 91.00 211 SER A CA 1
ATOM 1690 C C . SER A 1 211 ? -0.882 -13.198 -1.783 1.00 91.00 211 SER A C 1
ATOM 1692 O O . SER A 1 211 ? -1.146 -14.189 -2.454 1.00 91.00 211 SER A O 1
ATOM 1694 N N . VAL A 1 212 ? -0.101 -12.214 -2.222 1.00 90.25 212 VAL A N 1
ATOM 1695 C CA . VAL A 1 212 ? 0.558 -12.138 -3.526 1.00 90.25 212 VAL A CA 1
ATOM 1696 C C . VAL A 1 212 ? 2.060 -11.949 -3.323 1.00 90.25 212 VAL A C 1
ATOM 1698 O O . VAL A 1 212 ? 2.482 -11.358 -2.328 1.00 90.25 212 VAL A O 1
ATOM 1701 N N . GLN A 1 213 ? 2.877 -12.440 -4.252 1.00 92.19 213 GLN A N 1
ATOM 1702 C CA . GLN A 1 213 ? 4.328 -12.276 -4.176 1.00 92.19 213 GLN A CA 1
ATOM 1703 C C . GLN A 1 213 ? 4.759 -10.975 -4.851 1.00 92.19 213 GLN A C 1
ATOM 1705 O O . GLN A 1 213 ? 4.485 -10.762 -6.029 1.00 92.19 213 GLN A O 1
ATOM 1710 N N . PHE A 1 214 ? 5.461 -10.125 -4.107 1.00 95.00 214 PHE A N 1
ATOM 1711 C CA . PHE A 1 214 ? 6.023 -8.884 -4.621 1.00 95.00 214 PHE A CA 1
ATOM 1712 C C . PHE A 1 214 ? 7.432 -9.070 -5.190 1.00 95.00 214 PHE A C 1
ATOM 1714 O O . PHE A 1 214 ? 8.160 -9.992 -4.815 1.00 95.00 214 PHE A O 1
ATOM 1721 N N . ASP A 1 215 ? 7.854 -8.166 -6.069 1.00 95.56 215 ASP A N 1
ATOM 1722 C CA . ASP A 1 215 ? 9.238 -8.138 -6.545 1.00 95.56 215 ASP A CA 1
ATOM 1723 C C . ASP A 1 215 ? 10.189 -7.693 -5.433 1.00 95.56 215 ASP A C 1
ATOM 1725 O O . ASP A 1 215 ? 11.257 -8.284 -5.246 1.00 95.56 215 ASP A O 1
ATOM 1729 N N . PHE A 1 216 ? 9.788 -6.667 -4.679 1.00 95.38 216 PHE A N 1
ATOM 1730 C CA . PHE A 1 216 ? 10.652 -5.993 -3.723 1.00 95.38 216 PHE A CA 1
ATOM 1731 C C . PHE A 1 216 ? 9.922 -5.590 -2.437 1.00 95.38 216 PHE A C 1
ATOM 1733 O O . PHE A 1 216 ? 8.717 -5.324 -2.429 1.00 95.38 216 PHE A O 1
ATOM 1740 N N . THR A 1 217 ? 10.683 -5.488 -1.349 1.00 93.62 217 THR A N 1
ATOM 1741 C CA . THR A 1 217 ? 10.248 -4.891 -0.083 1.00 93.62 217 THR A CA 1
ATOM 1742 C C . THR A 1 217 ? 11.390 -4.145 0.601 1.00 93.62 217 THR A C 1
ATOM 1744 O O . THR A 1 217 ? 12.572 -4.456 0.419 1.00 93.62 217 THR A O 1
ATOM 1747 N N . ASP A 1 218 ? 11.040 -3.133 1.390 1.00 90.06 218 ASP A N 1
ATOM 1748 C CA . ASP A 1 218 ? 11.999 -2.380 2.197 1.00 90.06 218 ASP A CA 1
ATOM 1749 C C . ASP A 1 218 ? 12.286 -3.017 3.557 1.00 90.06 218 ASP A C 1
ATOM 1751 O O . ASP A 1 218 ? 13.320 -2.733 4.157 1.00 90.06 218 ASP A O 1
ATOM 1755 N N . SER A 1 219 ? 11.396 -3.884 4.030 1.00 86.69 219 SER A N 1
ATOM 1756 C CA . SER A 1 219 ? 11.538 -4.544 5.319 1.00 86.69 219 SER A CA 1
ATOM 1757 C C . SER A 1 219 ? 12.505 -5.723 5.212 1.00 86.69 219 SER A C 1
ATOM 1759 O O . SER A 1 219 ? 12.460 -6.508 4.262 1.00 86.69 219 SER A O 1
ATOM 1761 N N . ALA A 1 220 ? 13.405 -5.831 6.188 1.00 80.25 220 ALA A N 1
ATOM 1762 C CA . ALA A 1 220 ? 14.386 -6.910 6.262 1.00 80.25 220 ALA A CA 1
ATOM 1763 C C . ALA A 1 220 ? 13.763 -8.250 6.677 1.00 80.25 220 ALA A C 1
ATOM 1765 O O . ALA A 1 220 ? 14.289 -9.300 6.326 1.00 80.25 220 ALA A O 1
ATOM 1766 N N . ASP A 1 221 ? 12.625 -8.202 7.367 1.00 75.38 221 ASP A N 1
ATOM 1767 C CA . ASP A 1 221 ? 11.956 -9.375 7.934 1.00 75.38 221 ASP A CA 1
ATOM 1768 C C . ASP A 1 221 ? 10.601 -9.656 7.264 1.00 75.38 221 ASP A C 1
ATOM 1770 O O . ASP A 1 221 ? 9.840 -10.530 7.686 1.00 75.38 221 ASP A O 1
ATOM 1774 N N . ALA A 1 222 ? 10.269 -8.899 6.215 1.00 75.19 222 ALA A N 1
ATOM 1775 C CA . ALA A 1 222 ? 9.044 -9.093 5.462 1.00 75.19 222 ALA A CA 1
ATOM 1776 C C . ALA A 1 222 ? 9.079 -10.393 4.653 1.00 75.19 222 ALA A C 1
ATOM 1778 O O . ALA A 1 222 ? 10.040 -10.709 3.955 1.00 75.19 222 ALA A O 1
ATOM 1779 N N . THR A 1 223 ? 7.961 -11.110 4.692 1.00 83.50 223 THR A N 1
ATOM 1780 C CA . THR A 1 223 ? 7.683 -12.252 3.816 1.00 83.50 223 THR A CA 1
ATOM 1781 C C . THR A 1 223 ? 6.828 -11.800 2.630 1.00 83.50 223 THR A C 1
ATOM 1783 O O . THR A 1 223 ? 6.140 -10.782 2.704 1.00 83.50 223 THR A O 1
ATOM 1786 N N . GLY A 1 224 ? 6.853 -12.553 1.528 1.00 88.94 224 GLY A N 1
ATOM 1787 C CA . GLY A 1 224 ? 6.047 -12.246 0.339 1.00 88.94 224 GLY A CA 1
ATOM 1788 C C . GLY A 1 224 ? 6.681 -11.240 -0.623 1.00 88.94 224 GLY A C 1
ATOM 1789 O O . GLY A 1 224 ? 5.955 -10.585 -1.363 1.00 88.94 224 GLY A O 1
ATOM 1790 N N . ALA A 1 225 ? 8.011 -11.124 -0.635 1.00 93.50 225 ALA A N 1
ATOM 1791 C CA . ALA A 1 225 ? 8.756 -10.434 -1.685 1.00 93.50 225 ALA A CA 1
ATOM 1792 C C . ALA A 1 225 ? 10.004 -11.233 -2.087 1.00 93.50 225 ALA A C 1
ATOM 1794 O O . ALA A 1 225 ? 10.600 -11.896 -1.240 1.00 93.50 225 ALA A O 1
ATOM 1795 N N . THR A 1 226 ? 10.408 -11.156 -3.357 1.00 94.81 226 THR A N 1
ATOM 1796 C CA . THR A 1 226 ? 11.625 -11.825 -3.853 1.00 94.81 226 THR A CA 1
ATOM 1797 C C . THR A 1 226 ? 12.890 -11.131 -3.353 1.00 94.81 226 THR A C 1
ATOM 1799 O O . THR A 1 226 ? 13.815 -11.786 -2.880 1.00 94.81 226 THR A O 1
ATOM 1802 N N . ASN A 1 227 ? 12.924 -9.800 -3.414 1.00 93.81 227 ASN A N 1
ATOM 1803 C CA . ASN A 1 227 ? 14.067 -9.001 -2.994 1.00 93.81 227 ASN A CA 1
ATOM 1804 C C . ASN A 1 227 ? 13.724 -8.201 -1.734 1.00 93.81 227 ASN A C 1
ATOM 1806 O O . ASN A 1 227 ? 12.925 -7.265 -1.768 1.00 93.81 227 ASN A O 1
ATOM 1810 N N . ILE A 1 228 ? 14.349 -8.554 -0.615 1.00 91.12 228 ILE A N 1
ATOM 1811 C CA . ILE A 1 228 ? 14.098 -7.929 0.689 1.00 91.12 228 ILE A CA 1
ATOM 1812 C C . ILE A 1 228 ? 15.109 -6.828 1.005 1.00 91.12 228 ILE A C 1
ATOM 1814 O O . ILE A 1 228 ? 16.193 -6.780 0.418 1.00 91.12 228 ILE A O 1
ATOM 1818 N N . ASN A 1 229 ? 14.768 -5.964 1.963 1.00 89.25 229 ASN A N 1
ATOM 1819 C CA . ASN A 1 229 ? 15.673 -4.958 2.522 1.00 89.25 229 ASN A CA 1
ATOM 1820 C C . ASN A 1 229 ? 16.259 -3.947 1.508 1.00 89.25 229 ASN A C 1
ATOM 1822 O O . ASN A 1 229 ? 17.400 -3.498 1.630 1.00 89.25 229 ASN A O 1
ATOM 1826 N N . GLN A 1 230 ? 15.501 -3.582 0.476 1.00 90.81 230 GLN A N 1
ATOM 1827 C CA . GLN A 1 230 ? 16.050 -2.912 -0.713 1.00 90.81 230 GLN A CA 1
ATOM 1828 C C . GLN A 1 230 ? 16.283 -1.397 -0.557 1.00 90.81 230 GLN A C 1
ATOM 1830 O O . GLN A 1 230 ? 16.755 -0.744 -1.491 1.00 90.81 230 GLN A O 1
ATOM 1835 N N . LEU A 1 231 ? 15.972 -0.814 0.609 1.00 86.94 231 LEU A N 1
ATOM 1836 C CA . LEU A 1 231 ? 16.109 0.628 0.874 1.00 86.94 231 LEU A CA 1
ATOM 1837 C C . LEU A 1 231 ? 17.158 0.983 1.952 1.00 86.94 231 LEU A C 1
ATOM 1839 O O . LEU A 1 231 ? 17.372 2.159 2.217 1.00 86.94 231 LEU A O 1
ATOM 1843 N N . ASN A 1 232 ? 17.860 0.024 2.563 1.00 72.31 232 ASN A N 1
ATOM 1844 C CA . ASN A 1 232 ? 18.562 0.272 3.836 1.00 72.31 232 ASN A CA 1
ATOM 1845 C C . ASN A 1 232 ? 19.996 0.848 3.770 1.00 72.31 232 ASN A C 1
ATOM 1847 O O . ASN A 1 232 ? 20.596 1.063 4.818 1.00 72.31 232 ASN A O 1
ATOM 1851 N N . ALA A 1 233 ? 20.558 1.127 2.587 1.00 62.94 233 ALA A N 1
ATOM 1852 C CA . ALA A 1 233 ? 21.935 1.645 2.477 1.00 62.94 233 ALA A CA 1
ATOM 1853 C C . ALA A 1 233 ? 22.049 3.083 1.938 1.00 62.94 233 ALA A C 1
ATOM 1855 O O . ALA A 1 233 ? 22.941 3.803 2.365 1.00 62.94 233 ALA A O 1
ATOM 1856 N N . ASN A 1 234 ? 21.167 3.509 1.026 1.00 68.75 234 ASN A N 1
ATOM 1857 C CA . ASN A 1 234 ? 21.277 4.794 0.308 1.00 68.75 234 ASN A CA 1
ATOM 1858 C C . ASN A 1 234 ? 19.901 5.392 -0.044 1.00 68.75 234 ASN A C 1
ATOM 1860 O O . ASN A 1 234 ? 19.748 6.063 -1.063 1.00 68.75 234 ASN A O 1
ATOM 1864 N N . TYR A 1 235 ? 18.857 5.072 0.722 1.00 83.94 235 TYR A N 1
ATOM 1865 C CA . TYR A 1 235 ? 17.548 5.676 0.496 1.00 83.94 235 TYR A CA 1
ATOM 1866 C C . TYR A 1 235 ? 17.499 7.062 1.138 1.00 83.94 235 TYR A C 1
ATOM 1868 O O . TYR A 1 235 ? 17.662 7.190 2.347 1.00 83.94 235 TYR A O 1
ATOM 1876 N N . GLU A 1 236 ? 17.283 8.089 0.318 1.00 83.56 236 GLU A N 1
ATOM 1877 C CA . GLU A 1 236 ? 17.252 9.494 0.752 1.00 83.56 236 GLU A CA 1
ATOM 1878 C C . GLU A 1 236 ? 15.867 9.945 1.251 1.00 83.56 236 GLU A C 1
ATOM 1880 O O . GLU A 1 236 ? 15.725 11.052 1.769 1.00 83.56 236 GLU A O 1
ATOM 1885 N N . GLY A 1 237 ? 14.845 9.095 1.111 1.00 87.25 237 GLY A N 1
ATOM 1886 C CA . GLY A 1 237 ? 13.485 9.381 1.562 1.00 87.25 237 GLY A CA 1
ATOM 1887 C C . GLY A 1 237 ? 13.210 9.004 3.021 1.00 87.25 237 GLY A C 1
ATOM 1888 O O . GLY A 1 237 ? 14.085 8.617 3.798 1.00 87.25 237 GLY A O 1
ATOM 1889 N N . VAL A 1 238 ? 11.933 9.064 3.394 1.00 88.31 238 VAL A N 1
ATOM 1890 C CA . VAL A 1 238 ? 11.452 8.745 4.742 1.00 88.31 238 VAL A CA 1
ATOM 1891 C C . VAL A 1 238 ? 11.435 7.230 4.961 1.00 88.31 238 VAL A C 1
ATOM 1893 O O . VAL A 1 238 ? 10.784 6.473 4.234 1.00 88.31 238 VAL A O 1
ATOM 1896 N N . LEU A 1 239 ? 12.140 6.768 5.993 1.00 86.00 239 LEU A N 1
ATOM 1897 C CA . LEU A 1 239 ? 12.099 5.375 6.439 1.00 86.00 239 LEU A CA 1
ATOM 1898 C C . LEU A 1 239 ? 10.870 5.117 7.316 1.00 86.00 239 LEU A C 1
ATOM 1900 O O . LEU A 1 239 ? 10.394 6.009 8.024 1.00 86.00 239 LEU A O 1
ATOM 1904 N N . SER A 1 240 ? 10.362 3.881 7.296 1.00 85.81 240 SER A N 1
ATOM 1905 C CA . SER A 1 240 ? 9.326 3.487 8.252 1.00 85.81 240 SER A CA 1
ATOM 1906 C C . SER A 1 240 ? 9.858 3.644 9.681 1.00 85.81 240 SER A C 1
ATOM 1908 O O . SER A 1 240 ? 10.978 3.210 9.958 1.00 85.81 240 SER A O 1
ATOM 1910 N N . PRO A 1 241 ? 9.054 4.182 10.616 1.00 81.56 241 PRO A N 1
ATOM 1911 C CA . PRO A 1 241 ? 9.362 4.111 12.035 1.00 81.56 241 PRO A CA 1
ATOM 1912 C C . PRO A 1 241 ? 9.662 2.672 12.471 1.00 81.56 241 PRO A C 1
ATOM 1914 O O . PRO A 1 241 ? 8.961 1.733 12.068 1.00 81.56 241 PRO A O 1
ATOM 1917 N N . VAL A 1 242 ? 10.695 2.536 13.302 1.00 80.50 242 VAL A N 1
ATOM 1918 C CA . VAL A 1 242 ? 11.138 1.272 13.893 1.00 80.50 242 VAL A CA 1
ATOM 1919 C C . VAL A 1 242 ? 10.872 1.319 15.397 1.00 80.50 242 VAL A C 1
ATOM 1921 O O . VAL A 1 242 ? 11.335 2.234 16.077 1.00 80.50 242 VAL A O 1
ATOM 1924 N N . ASP A 1 243 ? 10.124 0.350 15.912 1.00 78.19 243 ASP A N 1
ATOM 1925 C CA . ASP A 1 243 ? 9.881 0.147 17.337 1.00 78.19 243 ASP A CA 1
ATOM 1926 C C . ASP A 1 243 ? 10.717 -1.033 17.838 1.00 78.19 243 ASP A C 1
ATOM 1928 O O . ASP A 1 243 ? 10.352 -2.198 17.693 1.00 78.19 243 ASP A O 1
ATOM 1932 N N . THR A 1 244 ? 11.859 -0.720 18.443 1.00 78.88 244 THR A N 1
ATOM 1933 C CA . THR A 1 244 ? 12.813 -1.714 18.951 1.00 78.88 244 THR A CA 1
ATOM 1934 C C . THR A 1 244 ? 12.331 -2.446 20.204 1.00 78.88 244 THR A C 1
ATOM 1936 O O . THR A 1 244 ? 13.009 -3.366 20.658 1.00 78.88 244 THR A O 1
ATOM 1939 N N . SER A 1 245 ? 11.175 -2.068 20.767 1.00 79.19 245 SER A N 1
ATOM 1940 C CA . SER A 1 245 ? 10.540 -2.821 21.855 1.00 79.19 245 SER A CA 1
ATOM 1941 C C . SER A 1 245 ? 9.808 -4.077 21.366 1.00 79.19 245 SER A C 1
ATOM 1943 O O . SER A 1 245 ? 9.478 -4.947 22.174 1.00 79.19 245 SER A O 1
ATOM 1945 N N . LEU A 1 246 ? 9.581 -4.195 20.053 1.00 70.75 246 LEU A N 1
ATOM 1946 C CA . LEU A 1 246 ? 8.959 -5.354 19.419 1.00 70.75 246 LEU A CA 1
ATOM 1947 C C . LEU A 1 246 ? 10.010 -6.407 19.024 1.00 70.75 246 LEU A C 1
ATOM 1949 O O . LEU A 1 246 ? 11.204 -6.119 18.880 1.00 70.75 246 LEU A O 1
ATOM 1953 N N . ALA A 1 247 ? 9.562 -7.653 18.835 1.00 70.75 247 ALA A N 1
ATOM 1954 C CA . ALA A 1 247 ? 10.405 -8.712 18.274 1.00 70.75 247 ALA A CA 1
ATOM 1955 C C . ALA A 1 247 ? 10.968 -8.266 16.916 1.00 70.75 247 ALA A C 1
ATOM 1957 O O . ALA A 1 247 ? 10.269 -7.561 16.197 1.00 70.75 247 ALA A O 1
ATOM 1958 N N . ALA A 1 248 ? 12.194 -8.676 16.561 1.00 61.28 248 ALA A N 1
ATOM 1959 C CA . ALA A 1 248 ? 12.924 -8.189 15.377 1.00 61.28 248 ALA A CA 1
ATOM 1960 C C . ALA A 1 248 ? 12.043 -8.063 14.114 1.00 61.28 248 ALA A C 1
ATOM 1962 O O . ALA A 1 248 ? 11.950 -6.979 13.546 1.00 61.28 248 ALA A O 1
ATOM 1963 N N . GLY A 1 249 ? 11.262 -9.103 13.794 1.00 61.06 249 GLY A N 1
ATOM 1964 C CA . GLY A 1 249 ? 10.368 -9.119 12.628 1.00 61.06 249 GLY A CA 1
ATOM 1965 C C . GLY A 1 249 ? 9.083 -8.282 12.713 1.00 61.06 249 GLY A C 1
ATOM 1966 O O . GLY A 1 249 ? 8.319 -8.237 11.754 1.00 61.06 249 GLY A O 1
ATOM 1967 N N . GLU A 1 250 ? 8.822 -7.620 13.839 1.00 62.88 250 GLU A N 1
ATOM 1968 C CA . GLU A 1 250 ? 7.698 -6.697 14.043 1.00 62.88 250 GLU A CA 1
ATOM 1969 C C . GLU A 1 250 ? 8.159 -5.255 14.302 1.00 62.88 250 GLU A C 1
ATOM 1971 O O . GLU A 1 250 ? 7.321 -4.369 14.465 1.00 62.88 250 GLU A O 1
ATOM 1976 N N . GLN A 1 251 ? 9.471 -4.989 14.330 1.00 70.44 251 GLN A N 1
ATOM 1977 C CA . GLN A 1 251 ? 9.982 -3.657 14.659 1.00 70.44 251 GLN A CA 1
ATOM 1978 C C . GLN A 1 251 ? 9.597 -2.618 13.604 1.00 70.44 251 GLN A C 1
ATOM 1980 O O . GLN A 1 251 ? 9.392 -1.455 13.937 1.00 70.44 251 GLN A O 1
ATOM 1985 N N . THR A 1 252 ? 9.444 -3.008 12.336 1.00 73.50 252 THR A N 1
ATOM 1986 C CA . THR A 1 252 ? 8.945 -2.101 11.294 1.00 73.50 252 THR A CA 1
ATOM 1987 C C . THR A 1 252 ? 7.421 -1.994 11.355 1.00 73.50 252 THR A C 1
ATOM 1989 O O . THR A 1 252 ? 6.694 -2.945 11.078 1.00 73.50 252 THR A O 1
ATOM 1992 N N . ILE A 1 253 ? 6.914 -0.808 11.714 1.00 84.00 253 ILE A N 1
ATOM 1993 C CA . ILE A 1 253 ? 5.463 -0.580 11.851 1.00 84.00 253 ILE A CA 1
ATOM 1994 C C . ILE A 1 253 ? 4.769 -0.595 10.482 1.00 84.00 253 ILE A C 1
ATOM 1996 O O . ILE A 1 253 ? 3.655 -1.111 10.352 1.00 84.00 253 ILE A O 1
ATOM 2000 N N . PHE A 1 254 ? 5.426 -0.024 9.472 1.00 91.44 254 PHE A N 1
ATOM 2001 C CA . PHE A 1 254 ? 4.993 -0.053 8.084 1.00 91.44 254 PHE A CA 1
ATOM 2002 C C . PHE A 1 254 ? 6.016 -0.826 7.255 1.00 91.44 254 PHE A C 1
ATOM 2004 O O . PHE A 1 254 ? 7.222 -0.662 7.421 1.00 91.44 254 PHE A O 1
ATOM 2011 N N . SER A 1 255 ? 5.531 -1.638 6.327 1.00 91.38 255 SER A N 1
ATOM 2012 C CA . SER A 1 255 ? 6.364 -2.293 5.321 1.00 91.38 255 SER A CA 1
ATOM 2013 C C . SER A 1 255 ? 5.887 -1.869 3.942 1.00 91.38 255 SER A C 1
ATOM 2015 O O . SER A 1 255 ? 4.687 -1.917 3.655 1.00 91.38 255 SER A O 1
ATOM 2017 N N . ARG A 1 256 ? 6.815 -1.432 3.095 1.00 93.69 256 ARG A N 1
ATOM 2018 C CA . ARG A 1 256 ? 6.548 -1.020 1.719 1.00 93.69 256 ARG A CA 1
ATOM 2019 C C . ARG A 1 256 ? 6.952 -2.150 0.791 1.00 93.69 256 ARG A C 1
ATOM 2021 O O . ARG A 1 256 ? 8.097 -2.584 0.796 1.00 93.69 256 ARG A O 1
ATOM 2028 N N . TYR A 1 257 ? 6.007 -2.576 -0.024 1.00 94.81 257 TYR A N 1
ATOM 2029 C CA . TYR A 1 257 ? 6.197 -3.551 -1.081 1.00 94.81 257 TYR A CA 1
ATOM 2030 C C . TYR A 1 257 ? 6.025 -2.850 -2.418 1.00 94.81 257 TYR A C 1
ATOM 2032 O O . TYR A 1 257 ? 5.212 -1.927 -2.524 1.00 94.81 257 TYR A O 1
ATOM 2040 N N . TRP A 1 258 ? 6.761 -3.272 -3.438 1.00 96.56 258 TRP A N 1
ATOM 2041 C CA . TRP A 1 258 ? 6.511 -2.781 -4.784 1.00 96.56 258 TRP A CA 1
ATOM 2042 C C . TRP A 1 258 ? 6.763 -3.827 -5.853 1.00 96.56 258 TRP A C 1
ATOM 2044 O O . TRP A 1 258 ? 7.584 -4.731 -5.695 1.00 96.56 258 TRP A O 1
ATOM 2054 N N . ASN A 1 259 ? 6.026 -3.654 -6.943 1.00 96.62 259 ASN A N 1
ATOM 2055 C CA . ASN A 1 259 ? 6.116 -4.438 -8.160 1.00 96.62 259 ASN A CA 1
ATOM 2056 C C . ASN A 1 259 ? 6.471 -3.539 -9.326 1.00 96.62 259 ASN A C 1
ATOM 2058 O O . ASN A 1 259 ? 6.099 -2.361 -9.356 1.00 96.62 259 ASN A O 1
ATOM 2062 N N . VAL A 1 260 ? 7.157 -4.122 -10.298 1.00 97.06 260 VAL A N 1
ATOM 2063 C CA . VAL A 1 260 ? 7.516 -3.457 -11.539 1.00 97.06 260 VAL A CA 1
ATOM 2064 C C . VAL A 1 260 ? 6.981 -4.288 -12.689 1.00 97.06 260 VAL A C 1
ATOM 2066 O O . VAL A 1 260 ? 7.346 -5.446 -12.839 1.00 97.06 260 VAL A O 1
ATOM 2069 N N . PHE A 1 261 ? 6.153 -3.683 -13.529 1.00 96.81 261 PHE A N 1
ATOM 2070 C CA . PHE A 1 261 ? 5.589 -4.323 -14.711 1.00 96.81 261 PHE A CA 1
ATOM 2071 C C . PHE A 1 261 ? 6.121 -3.640 -15.964 1.00 96.81 261 PHE A C 1
ATOM 2073 O O . PHE A 1 261 ? 6.181 -2.409 -16.023 1.00 96.81 261 PHE A O 1
ATOM 2080 N N . LEU A 1 262 ? 6.500 -4.425 -16.971 1.00 96.75 262 LEU A N 1
ATOM 2081 C CA . LEU A 1 262 ? 6.887 -3.893 -18.275 1.00 96.75 262 LEU A CA 1
ATOM 2082 C C . LEU A 1 262 ? 5.634 -3.583 -19.086 1.00 96.75 262 LEU A C 1
ATOM 2084 O O . LEU A 1 262 ? 4.766 -4.441 -19.233 1.00 96.75 262 LEU A O 1
ATOM 2088 N N . ILE A 1 263 ? 5.556 -2.378 -19.640 1.00 96.56 263 ILE A N 1
ATOM 2089 C CA . ILE A 1 263 ? 4.397 -1.944 -20.417 1.00 96.56 263 ILE A CA 1
ATOM 2090 C C . ILE A 1 263 ? 4.822 -1.710 -21.866 1.00 96.56 263 ILE A C 1
ATOM 2092 O O . ILE A 1 263 ? 5.719 -0.910 -22.129 1.00 96.56 263 ILE A O 1
ATOM 2096 N N . ASP A 1 264 ? 4.174 -2.425 -22.782 1.00 95.19 264 ASP A N 1
ATOM 2097 C CA . ASP A 1 264 ? 4.300 -2.326 -24.235 1.00 95.19 264 ASP A CA 1
ATOM 2098 C C . ASP A 1 264 ? 2.967 -1.865 -24.856 1.00 95.19 264 ASP A C 1
ATOM 2100 O O . ASP A 1 264 ? 2.239 -2.651 -25.459 1.00 95.19 264 ASP A O 1
ATOM 2104 N N . LEU A 1 265 ? 2.623 -0.587 -24.689 1.00 91.62 265 LEU A N 1
ATOM 2105 C CA . LEU A 1 265 ? 1.355 0.007 -25.133 1.00 91.62 265 LEU A CA 1
ATOM 2106 C C . LEU A 1 265 ? 1.103 -0.137 -26.641 1.00 91.62 265 LEU A C 1
ATOM 2108 O O . LEU A 1 265 ? -0.049 -0.141 -27.067 1.00 91.62 265 LEU A O 1
ATOM 2112 N N . SER A 1 266 ? 2.155 -0.231 -27.460 1.00 91.69 266 SER A N 1
ATOM 2113 C CA . SER A 1 266 ? 2.016 -0.401 -28.910 1.00 91.69 266 SER A CA 1
ATOM 2114 C C . SER A 1 266 ? 2.007 -1.863 -29.366 1.00 91.69 266 SER A C 1
ATOM 2116 O O . SER A 1 266 ? 1.884 -2.103 -30.564 1.00 91.69 266 SER A O 1
ATOM 2118 N N . GLY A 1 267 ? 2.200 -2.830 -28.461 1.00 90.25 267 GLY A N 1
ATOM 2119 C CA . GLY A 1 267 ? 2.329 -4.251 -28.810 1.00 90.25 267 GLY A CA 1
ATOM 2120 C C . GLY A 1 267 ? 3.519 -4.551 -29.731 1.00 90.25 267 GLY A C 1
ATOM 2121 O O . GLY A 1 267 ? 3.457 -5.459 -30.555 1.00 90.25 267 GLY A O 1
ATOM 2122 N N . SER A 1 268 ? 4.589 -3.759 -29.638 1.00 89.56 268 SER A N 1
ATOM 2123 C CA . SER A 1 268 ? 5.758 -3.824 -30.531 1.00 89.56 268 SER A CA 1
ATOM 2124 C C . SER A 1 268 ? 6.749 -4.945 -30.201 1.00 89.56 268 SER A C 1
ATOM 2126 O O . SER A 1 268 ? 7.717 -5.161 -30.927 1.00 89.56 268 SER A O 1
ATOM 2128 N N . GLY A 1 269 ? 6.565 -5.617 -29.068 1.00 89.81 269 GLY A N 1
ATOM 2129 C CA . GLY A 1 269 ? 7.553 -6.492 -28.457 1.00 89.81 269 GLY A CA 1
ATOM 2130 C C . GLY A 1 269 ? 8.608 -5.742 -27.640 1.00 89.81 269 GLY A C 1
ATOM 2131 O O . GLY A 1 269 ? 9.460 -6.396 -27.043 1.00 89.81 269 GLY A O 1
ATOM 2132 N N . THR A 1 270 ? 8.569 -4.408 -27.546 1.00 91.31 270 THR A N 1
ATOM 2133 C CA . THR A 1 270 ? 9.490 -3.593 -26.732 1.00 91.31 270 THR A CA 1
ATOM 2134 C C . THR A 1 270 ? 8.700 -2.739 -25.748 1.00 91.31 270 THR A C 1
ATOM 2136 O O . THR A 1 270 ? 7.777 -2.033 -26.133 1.00 91.31 270 THR A O 1
ATOM 2139 N N . ALA A 1 271 ? 9.057 -2.796 -24.464 1.00 94.06 271 ALA A N 1
ATOM 2140 C CA . ALA A 1 271 ? 8.363 -2.011 -23.450 1.00 94.06 271 ALA A CA 1
ATOM 2141 C C . ALA A 1 271 ? 8.729 -0.525 -23.584 1.00 94.06 271 ALA A C 1
ATOM 2143 O O . ALA A 1 271 ? 9.912 -0.194 -23.570 1.00 94.06 271 ALA A O 1
ATOM 2144 N N . GLN A 1 272 ? 7.737 0.367 -23.674 1.00 94.56 272 GLN A N 1
ATOM 2145 C CA . GLN A 1 272 ? 7.965 1.819 -23.685 1.00 94.56 272 GLN A CA 1
ATOM 2146 C C . GLN A 1 272 ? 8.110 2.407 -22.281 1.00 94.56 272 GLN A C 1
ATOM 2148 O O . GLN A 1 272 ? 8.375 3.602 -22.113 1.00 94.56 272 GLN A O 1
ATOM 2153 N N . GLY A 1 273 ? 7.909 1.591 -21.254 1.00 95.38 273 GLY A N 1
ATOM 2154 C CA . GLY A 1 273 ? 8.108 2.006 -19.885 1.00 95.38 273 GLY A CA 1
ATOM 2155 C C . GLY A 1 273 ? 7.759 0.929 -18.879 1.00 95.38 273 GLY A C 1
ATOM 2156 O O . GLY A 1 273 ? 7.530 -0.241 -19.197 1.00 95.38 273 GLY A O 1
ATOM 2157 N N . LYS A 1 274 ? 7.740 1.366 -17.627 1.00 96.69 274 LYS A N 1
ATOM 2158 C CA . LYS A 1 274 ? 7.497 0.541 -16.454 1.00 96.69 274 LYS A CA 1
ATOM 2159 C C . LYS A 1 274 ? 6.339 1.123 -15.666 1.00 96.69 274 LYS A C 1
ATOM 2161 O O . LYS A 1 274 ? 6.359 2.307 -15.328 1.00 96.69 274 LYS A O 1
ATOM 2166 N N . LEU A 1 275 ? 5.364 0.290 -15.330 1.00 97.06 275 LEU A N 1
ATOM 2167 C CA . LEU A 1 275 ? 4.394 0.612 -14.294 1.00 97.06 275 LEU A CA 1
ATOM 2168 C C . LEU A 1 275 ? 4.951 0.114 -12.965 1.00 97.06 275 LEU A C 1
ATOM 2170 O O . LEU A 1 275 ? 5.222 -1.075 -12.810 1.00 97.06 275 LEU A O 1
ATOM 2174 N N . VAL A 1 276 ? 5.114 1.022 -12.011 1.00 97.06 276 VAL A N 1
ATOM 2175 C CA . VAL A 1 276 ? 5.546 0.678 -10.659 1.00 97.06 276 VAL A CA 1
ATOM 2176 C C . VAL A 1 276 ? 4.364 0.843 -9.728 1.00 97.06 276 VAL A C 1
ATOM 2178 O O . VAL A 1 276 ? 3.768 1.920 -9.652 1.00 97.06 276 VAL A O 1
ATOM 2181 N N . GLN A 1 277 ? 4.032 -0.223 -9.015 1.00 95.81 277 GLN A N 1
ATOM 2182 C CA . GLN A 1 277 ? 2.974 -0.238 -8.018 1.00 95.81 277 GLN A CA 1
ATOM 2183 C C . GLN A 1 277 ? 3.601 -0.385 -6.640 1.00 95.81 277 GLN A C 1
ATOM 2185 O O . GLN A 1 277 ? 4.415 -1.274 -6.427 1.00 95.81 277 GLN A O 1
ATOM 2190 N N . VAL A 1 278 ? 3.199 0.468 -5.706 1.00 96.31 278 VAL A N 1
ATOM 2191 C CA . VAL A 1 278 ? 3.686 0.495 -4.329 1.00 96.31 278 VAL A CA 1
ATOM 2192 C C . VAL A 1 278 ? 2.518 0.230 -3.388 1.00 96.31 278 VAL A C 1
ATOM 2194 O O . VAL A 1 278 ? 1.500 0.920 -3.443 1.00 96.31 278 VAL A O 1
ATOM 2197 N N . ALA A 1 279 ? 2.682 -0.735 -2.490 1.00 95.44 279 ALA A N 1
ATOM 2198 C CA . ALA A 1 279 ? 1.750 -1.056 -1.421 1.00 95.44 279 ALA A CA 1
ATOM 2199 C C . ALA A 1 279 ? 2.426 -0.841 -0.063 1.00 95.44 279 ALA A C 1
ATOM 2201 O O . ALA A 1 279 ? 3.442 -1.460 0.245 1.00 95.44 279 ALA A O 1
ATOM 2202 N N . VAL A 1 280 ? 1.854 0.018 0.777 1.00 95.19 280 VAL A N 1
ATOM 2203 C CA . VAL A 1 280 ? 2.326 0.234 2.151 1.00 95.19 280 VAL A CA 1
ATOM 2204 C C . VAL A 1 280 ? 1.388 -0.483 3.099 1.00 95.19 280 VAL A C 1
ATOM 2206 O O . VAL A 1 280 ? 0.211 -0.132 3.175 1.00 95.19 280 VAL A O 1
ATOM 2209 N N . ARG A 1 281 ? 1.903 -1.479 3.820 1.00 93.56 281 ARG A N 1
ATOM 2210 C CA . ARG A 1 281 ? 1.132 -2.359 4.703 1.00 93.56 281 ARG A CA 1
ATOM 2211 C C . ARG A 1 281 ? 1.494 -2.119 6.165 1.00 93.56 281 ARG A C 1
ATOM 2213 O O . ARG A 1 281 ? 2.653 -1.867 6.480 1.00 93.56 281 ARG A O 1
ATOM 2220 N N . TRP A 1 282 ? 0.517 -2.232 7.062 1.00 92.19 282 TRP A N 1
ATOM 2221 C CA . TRP A 1 282 ? 0.741 -2.222 8.513 1.00 92.19 282 TRP A CA 1
ATOM 2222 C C . TRP A 1 282 ? -0.274 -3.104 9.238 1.00 92.19 282 TRP A C 1
ATOM 2224 O O . TRP A 1 282 ? -1.390 -3.333 8.761 1.00 92.19 282 TRP A O 1
ATOM 2234 N N . LYS A 1 283 ? 0.103 -3.564 10.431 1.00 88.56 283 LYS A N 1
ATOM 2235 C CA . LYS A 1 283 ? -0.748 -4.377 11.304 1.00 88.56 283 LYS A CA 1
ATOM 2236 C C . LYS A 1 283 ? -1.693 -3.481 12.104 1.00 88.56 283 LYS A C 1
ATOM 2238 O O . LYS A 1 283 ? -1.256 -2.652 12.908 1.00 88.56 283 LYS A O 1
ATOM 2243 N N . GLU A 1 284 ? -2.997 -3.649 11.915 1.00 87.88 284 GLU A N 1
ATOM 2244 C CA . GLU A 1 284 ? -4.022 -3.022 12.746 1.00 87.88 284 GLU A CA 1
ATOM 2245 C C . GLU A 1 284 ? -4.444 -3.982 13.860 1.00 87.88 284 GLU A C 1
ATOM 2247 O O . GLU A 1 284 ? -4.811 -5.134 13.607 1.00 87.88 284 GLU A O 1
ATOM 2252 N N . SER A 1 285 ? -4.415 -3.507 15.108 1.00 79.06 285 SER A N 1
ATOM 2253 C CA . SER A 1 285 ? -4.781 -4.343 16.252 1.00 79.06 285 SER A CA 1
ATOM 2254 C C . SER A 1 285 ? -6.220 -4.843 16.086 1.00 79.06 285 SER A C 1
ATOM 2256 O O . SER A 1 285 ? -7.139 -4.053 15.880 1.00 79.06 285 SER A O 1
ATOM 2258 N N . SER A 1 286 ? -6.411 -6.163 16.161 1.00 78.38 286 SER A N 1
ATOM 2259 C CA . SER A 1 286 ? -7.693 -6.876 15.986 1.00 78.38 286 SER A CA 1
ATOM 2260 C C . SER A 1 286 ? -8.294 -6.937 14.568 1.00 78.38 286 SER A C 1
ATOM 2262 O O . SER A 1 286 ? -9.258 -7.670 14.379 1.00 78.38 286 SER A O 1
ATOM 2264 N N . PHE A 1 287 ? -7.758 -6.227 13.564 1.00 82.00 287 PHE A N 1
ATOM 2265 C CA . PHE A 1 287 ? -8.337 -6.192 12.201 1.00 82.00 287 PHE A CA 1
ATOM 2266 C C . PHE A 1 287 ? -7.426 -6.754 11.102 1.00 82.00 287 PHE A C 1
ATOM 2268 O O . PHE A 1 287 ? -7.778 -6.687 9.917 1.00 82.00 287 PHE A O 1
ATOM 2275 N N . GLY A 1 288 ? -6.280 -7.310 11.498 1.00 88.56 288 GLY A N 1
ATOM 2276 C CA . GLY A 1 288 ? -5.266 -7.827 10.589 1.00 88.56 288 GLY A CA 1
ATOM 2277 C C . GLY A 1 288 ? -4.497 -6.709 9.894 1.00 88.56 288 GLY A C 1
ATOM 2278 O O . GLY A 1 288 ? -4.426 -5.577 10.377 1.00 88.56 288 GLY A O 1
ATOM 2279 N N . TYR A 1 289 ? -3.907 -7.036 8.753 1.00 91.75 289 TYR A N 1
ATOM 2280 C CA . TYR A 1 289 ? -3.141 -6.079 7.973 1.00 91.75 289 TYR A CA 1
ATOM 2281 C C . TYR A 1 289 ? -4.061 -5.182 7.152 1.00 91.75 289 TYR A C 1
ATOM 2283 O O . TYR A 1 289 ? -5.099 -5.597 6.632 1.00 91.75 289 TYR A O 1
ATOM 2291 N N . ARG A 1 290 ? -3.669 -3.917 7.072 1.00 93.12 290 ARG A N 1
ATOM 2292 C CA . ARG A 1 290 ? -4.268 -2.904 6.212 1.00 93.12 290 ARG A CA 1
ATOM 2293 C C . ARG A 1 290 ? -3.202 -2.371 5.280 1.00 93.12 290 ARG A C 1
ATOM 2295 O O . ARG A 1 290 ? -2.011 -2.547 5.530 1.00 93.12 290 ARG A O 1
ATOM 2302 N N . GLN A 1 291 ? -3.654 -1.710 4.227 1.00 94.44 291 GLN A N 1
ATOM 2303 C CA . GLN A 1 291 ? -2.755 -1.143 3.250 1.00 94.44 291 GLN A CA 1
ATOM 2304 C C . GLN A 1 291 ? -3.281 0.143 2.633 1.00 94.44 291 GLN A C 1
ATOM 2306 O O . GLN A 1 291 ? -4.478 0.437 2.682 1.00 94.44 291 GLN A O 1
ATOM 2311 N N . VAL A 1 292 ? -2.360 0.859 2.007 1.00 95.88 292 VAL A N 1
ATOM 2312 C CA . VAL A 1 292 ? -2.633 1.869 0.990 1.00 95.88 292 VAL A CA 1
ATOM 2313 C C . VAL A 1 292 ? -1.768 1.558 -0.220 1.00 95.88 292 VAL A C 1
ATOM 2315 O O . VAL A 1 292 ? -0.641 1.083 -0.075 1.00 95.88 292 VAL A O 1
ATOM 2318 N N . THR A 1 293 ? -2.296 1.816 -1.406 1.00 95.00 293 THR A N 1
ATOM 2319 C CA . THR A 1 293 ? -1.618 1.510 -2.661 1.00 95.00 293 THR A CA 1
ATOM 2320 C C . THR A 1 293 ? -1.540 2.756 -3.526 1.00 95.00 293 THR A C 1
ATOM 2322 O O . THR A 1 293 ? -2.472 3.557 -3.570 1.00 95.00 293 THR A O 1
ATOM 2325 N N . THR A 1 294 ? -0.426 2.919 -4.223 1.00 95.69 294 THR A N 1
ATOM 2326 C CA . THR A 1 294 ? -0.200 3.988 -5.197 1.00 95.69 294 THR A CA 1
ATOM 2327 C C . THR A 1 294 ? 0.611 3.424 -6.358 1.00 95.69 294 THR A C 1
ATOM 2329 O O . THR A 1 294 ? 1.246 2.381 -6.226 1.00 95.69 294 THR A O 1
ATOM 2332 N N . SER A 1 295 ? 0.588 4.082 -7.508 1.00 95.19 295 SER A N 1
ATOM 2333 C CA . SER A 1 295 ? 1.396 3.678 -8.655 1.00 95.19 295 SER A CA 1
ATOM 2334 C C . SER A 1 295 ? 1.828 4.876 -9.467 1.00 95.19 295 SER A C 1
ATOM 2336 O O . SER A 1 295 ? 1.168 5.915 -9.463 1.00 95.19 295 SER A O 1
ATOM 2338 N N . PHE A 1 296 ? 2.882 4.690 -10.247 1.00 96.44 296 PHE A N 1
ATOM 2339 C CA . PHE A 1 296 ? 3.269 5.639 -11.273 1.00 96.44 296 PHE A CA 1
ATOM 2340 C C . PHE A 1 296 ? 3.830 4.910 -12.491 1.00 96.44 296 PHE A C 1
ATOM 2342 O O . PHE A 1 296 ? 4.296 3.774 -12.406 1.00 96.44 296 PHE A O 1
ATOM 2349 N N . TYR A 1 297 ? 3.782 5.592 -13.629 1.00 95.94 297 TYR A N 1
ATOM 2350 C CA . TYR A 1 297 ? 4.378 5.123 -14.868 1.00 95.94 297 TYR A CA 1
ATOM 2351 C C . TYR A 1 297 ? 5.706 5.843 -15.106 1.00 95.94 297 TYR A C 1
ATOM 2353 O O . TYR A 1 297 ? 5.776 7.070 -14.997 1.00 95.94 297 TYR A O 1
ATOM 2361 N N . LYS A 1 298 ? 6.751 5.090 -15.445 1.00 95.44 298 LYS A N 1
ATOM 2362 C CA . LYS A 1 298 ? 8.072 5.609 -15.802 1.00 95.44 298 LYS A CA 1
ATOM 2363 C C . LYS A 1 298 ? 8.375 5.265 -17.254 1.00 95.44 298 LYS A C 1
ATOM 2365 O O . LYS A 1 298 ? 8.455 4.090 -17.597 1.00 95.44 298 LYS A O 1
ATOM 2370 N N . TYR A 1 299 ? 8.567 6.280 -18.087 1.00 94.81 299 TYR A N 1
ATOM 2371 C CA . TYR A 1 299 ? 8.929 6.086 -19.489 1.00 94.81 299 TYR A CA 1
ATOM 2372 C C . TYR A 1 299 ? 10.376 5.615 -19.639 1.00 94.81 299 TYR A C 1
ATOM 2374 O O 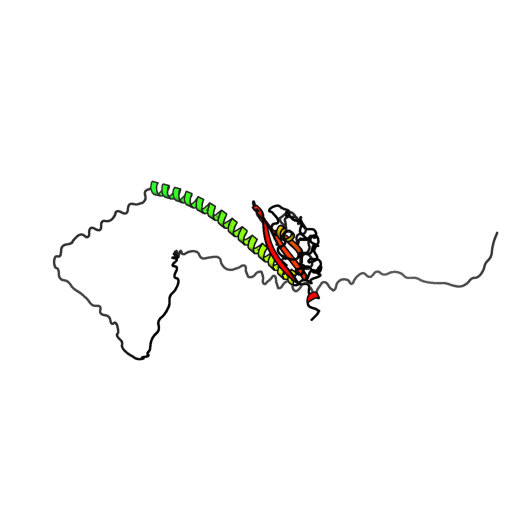. TYR A 1 299 ? 11.244 5.999 -18.848 1.00 94.81 299 TYR A O 1
ATOM 2382 N N . ASP A 1 300 ? 10.626 4.818 -20.675 1.00 93.81 300 ASP A N 1
ATOM 2383 C CA . ASP A 1 300 ? 11.979 4.509 -21.122 1.00 93.81 300 ASP A CA 1
ATOM 2384 C C . ASP A 1 300 ? 12.602 5.759 -21.778 1.00 93.81 300 ASP A C 1
ATOM 2386 O O . ASP A 1 300 ? 12.066 6.258 -22.773 1.00 93.81 300 ASP A O 1
ATOM 2390 N N . PRO A 1 301 ? 13.713 6.300 -21.244 1.00 91.50 301 PRO A N 1
ATOM 2391 C CA . PRO A 1 301 ? 14.331 7.504 -21.791 1.00 91.50 301 PRO A CA 1
ATOM 2392 C C . PRO A 1 301 ? 14.913 7.303 -23.200 1.00 91.50 301 PRO A C 1
ATOM 2394 O O . PRO A 1 301 ? 15.043 8.277 -23.939 1.00 91.50 301 PRO A O 1
ATOM 2397 N N . THR A 1 302 ? 15.242 6.068 -23.597 1.00 88.44 302 THR A N 1
ATOM 2398 C CA . THR A 1 302 ? 15.873 5.775 -24.899 1.00 88.44 302 THR A CA 1
ATOM 2399 C C . THR A 1 302 ? 14.945 6.017 -26.089 1.00 88.44 302 THR A C 1
ATOM 2401 O O . THR A 1 302 ? 15.405 6.229 -27.211 1.00 88.44 302 THR A O 1
ATOM 2404 N N . LEU A 1 303 ? 13.634 6.066 -25.848 1.00 82.12 303 LEU A N 1
ATOM 2405 C CA . LEU A 1 303 ? 12.638 6.361 -26.876 1.00 82.12 303 LEU A CA 1
ATOM 2406 C C . LEU A 1 303 ? 12.605 7.837 -27.290 1.00 82.12 303 LEU A C 1
ATOM 2408 O O . LEU A 1 303 ? 12.028 8.164 -28.323 1.00 82.12 303 LEU A O 1
ATOM 2412 N N . PHE A 1 304 ? 13.226 8.728 -26.512 1.00 75.75 304 PHE A N 1
ATOM 2413 C CA . PHE A 1 304 ? 13.241 10.168 -26.786 1.00 75.75 304 PHE A CA 1
ATOM 2414 C C . PHE A 1 304 ? 14.566 10.661 -27.379 1.00 75.75 304 PHE A C 1
ATOM 2416 O O . PHE A 1 304 ? 14.649 11.802 -27.816 1.00 75.75 304 PHE A O 1
ATOM 2423 N N . THR A 1 305 ? 15.600 9.819 -27.433 1.00 66.75 305 THR A N 1
ATOM 2424 C CA . THR A 1 305 ? 16.941 10.182 -27.930 1.00 66.75 305 THR A CA 1
ATOM 2425 C C . THR A 1 305 ? 17.088 10.160 -29.463 1.00 66.75 305 THR A C 1
ATOM 2427 O O . THR A 1 305 ? 18.207 10.170 -29.964 1.00 66.75 305 THR A O 1
ATOM 2430 N N . GLY A 1 306 ? 15.980 10.123 -30.214 1.00 59.06 306 GLY A N 1
ATOM 2431 C CA . GLY A 1 306 ? 15.952 9.999 -31.681 1.00 59.06 306 GLY A CA 1
ATOM 2432 C C . GLY A 1 306 ? 15.258 11.141 -32.438 1.00 59.06 306 GLY A C 1
ATOM 2433 O O . GLY A 1 306 ? 14.750 10.896 -33.531 1.00 59.06 306 GLY A O 1
ATOM 2434 N N . GLN A 1 307 ? 15.193 12.350 -31.871 1.00 46.56 307 GLN A N 1
ATOM 2435 C CA . GLN A 1 307 ? 14.688 13.569 -32.528 1.00 46.56 307 GLN A CA 1
ATOM 2436 C C . GLN A 1 307 ? 15.764 14.654 -32.522 1.00 46.56 307 GLN A C 1
ATOM 2438 O O . GLN A 1 307 ? 16.397 14.831 -31.456 1.00 46.56 307 GLN A O 1
#

Sequence (307 aa):
MGNGAAAAALGNPDGLRQPARRRHRQHHHRRRQLRSELHLLQLLRLEQRHGRRHLLSLGRRVVQRRTAHHRPAARHAGRLERRRSAERHRRLRHRRRHRRRGGGDHQMRPATSALLGDRGFSLIEAMVASVIMLIGLLGLAGLQVVGMRANNLGKRMSQASLLGQDLVQNMQIWNYTDTRLIPANHTAKYTDTNHADIAQYWDTGRGGSPSVQFDFTDSADATGATNINQLNANYEGVLSPVDTSLAAGEQTIFSRYWNVFLIDLSGSGTAQGKLVQVAVRWKESSFGYRQVTTSFYKYDPTLFTGQ

Secondary structure (DSSP, 8-state):
---------------------------SSSSSSSSSSTTTTTTTTSSS-----------------------------------------------------------------------PPPHHHHHHHHHHHHHHHHHHHHHHHHHHHHHHHHHHHHHHHHHHHHHHHHHHHS-TT-GGGS-SS--SEESSSS-HHHHGGG---SSSS-SS-EEEES-SS-SSEEE--TTTTT--SPPPPB-TTS-GGG-BSEEEEEEEEEE-TT-SSS-SEEEEEEEEEEEETTTEEEEEEEEEEEE-GGGGTT-